Protein AF-0000000087712880 (afdb_homodimer)

Solvent-accessible surface area (backbone atoms only — not comparable to full-atom values): 14318 Å² total; per-residue (Å²): 118,50,41,62,54,35,24,52,29,24,49,52,52,20,51,53,28,46,52,50,18,49,45,22,52,76,72,66,62,36,30,16,56,15,35,36,25,17,32,49,15,33,42,28,20,48,49,23,48,35,32,71,61,69,50,84,74,75,95,66,75,51,51,29,62,57,48,57,77,46,36,87,68,47,59,71,78,56,50,74,43,40,68,61,46,30,49,48,29,52,57,35,42,71,39,46,57,38,28,70,64,16,40,72,91,80,31,36,17,16,64,71,72,44,45,69,68,57,24,51,51,36,40,51,50,18,49,53,43,34,51,51,31,50,51,50,49,49,56,59,59,65,74,98,119,52,41,62,52,34,25,53,29,26,49,52,53,22,51,54,28,46,51,50,19,50,43,22,51,76,73,67,63,36,31,15,55,15,34,35,26,17,31,51,14,33,44,29,20,49,51,23,47,35,33,71,61,70,50,85,76,77,94,67,75,52,52,29,61,58,49,56,77,47,37,87,68,46,57,70,78,56,49,74,42,41,69,58,46,30,49,47,30,51,57,34,42,71,39,47,60,38,28,70,64,16,40,72,90,81,31,38,16,16,65,71,72,45,46,68,69,57,24,51,52,37,40,50,49,17,49,53,44,35,51,53,31,50,51,50,51,50,56,60,57,66,73,99

Secondary structure (DSSP, 8-state):
--HHHHHHHHHHHHHHHHHHHHHIIIII--HHHHHHHHHHHHHHHHHHHHHHTT----S-S-THHHHHHTGGGS-HHHHTTHHHHHHHHHHHHHTHHHHHH-BTTTTB-HHHH--HHHHHHHHHHHHHHHHHHHHHHHHHHH--/--HHHHHHHHHHHHHHHHHHHHHIIIII--HHHHHHHHHHHHHHHHHHHHHHTT----S-S-THHHHHHTGGGS-HHHHTTHHHHHHHHHHHHHTHHHHHH-BTTTTB-HHHH--HHHHHHHHHHHHHHHHHHHHHHHHHHH--

Foldseek 3Di:
DPLLVLLVVLLVLLVVLLVVLVCCLPPVVQLLSNLQSLLSSLQSLLVSVCSLLPHDDDDDSQCLVVCLVVVVSPDPVVSVCSVLSNVLSVVSSVSNCCSCANDVVVPGHNSRPDDSVRSVVSSVSSVVSSVVSVVRSCVSVVVD/DPLLVLLVVLLVLLVVLLVVLVCCLPPVVQLLSNLQSLLSSLQSLLVSVCSLLPHDDDDDSQCLVVCLVVVVSPDPVVSVCSVLSNVLSVVSSVSNCCSCANDVVVPGHNSRPDDSVRSVVSSVSSVVSSVVSVVRSCVSVVVD

Organism: NCBI:txid1293036

Nearest PDB structures (foldseek):
  7au3-assembly1_C  TM=5.296E-01  e=2.484E-01  Paracoccus denitrificans
  1y4c-assembly1_A  TM=5.947E-01  e=1.926E+00  Escherichia coli
  8auw-assembly1_D  TM=2.212E-01  e=6.041E+00  Homo sapiens
  8e2i-assembly1_F  TM=2.225E-01  e=6.969E+00  Homo sapiens
  7au3-assembly1_C  TM=5.297E-01  e=2.484E-01  Paracoccus denitrificans

pLDDT: mean 95.56, std 6.97, range [53.62, 98.94]

Radius of gyration: 19.26 Å; Cα contacts (8 Å, |Δi|>4): 445; chains: 2; bounding box: 39×61×41 Å

Structure (mmCIF, N/CA/C/O backbone):
data_AF-0000000087712880-model_v1
#
loop_
_entity.id
_entity.type
_entity.pdbx_description
1 polymer 'DNA-binding protein'
#
loop_
_atom_site.group_PDB
_atom_site.id
_atom_site.type_symbol
_atom_site.label_atom_id
_atom_site.label_alt_id
_atom_site.label_comp_id
_atom_site.label_asym_id
_atom_site.label_entity_id
_atom_site.label_seq_id
_atom_site.pdbx_PDB_ins_code
_atom_site.Cartn_x
_atom_site.Cartn_y
_atom_site.Cartn_z
_atom_site.occupancy
_atom_site.B_iso_or_equiv
_atom_site.auth_seq_id
_atom_site.auth_comp_id
_atom_site.auth_asym_id
_atom_site.auth_atom_id
_atom_site.pdbx_PDB_model_num
ATOM 1 N N . MET A 1 1 ? 16.938 16.609 12.508 1 53.62 1 MET A N 1
ATOM 2 C CA . MET A 1 1 ? 16.047 15.836 11.641 1 53.62 1 MET A CA 1
ATOM 3 C C . MET A 1 1 ? 15.227 16.75 10.742 1 53.62 1 MET A C 1
ATOM 5 O O . MET A 1 1 ? 14.695 17.766 11.195 1 53.62 1 MET A O 1
ATOM 9 N N . ASN A 1 2 ? 15.555 16.719 9.336 1 65.94 2 ASN A N 1
ATOM 10 C CA . ASN A 1 2 ? 14.883 17.734 8.531 1 65.94 2 ASN A CA 1
ATOM 11 C C . ASN A 1 2 ? 13.391 17.453 8.422 1 65.94 2 ASN A C 1
ATOM 13 O O . ASN A 1 2 ? 12.938 16.812 7.477 1 65.94 2 ASN A O 1
ATOM 17 N N . SER A 1 3 ? 12.656 17.766 9.477 1 79.31 3 SER A N 1
ATOM 18 C CA . SER A 1 3 ? 11.234 17.547 9.711 1 79.31 3 SER A CA 1
ATOM 19 C C . SER A 1 3 ? 10.391 18.109 8.57 1 79.31 3 SER A C 1
ATOM 21 O O . SER A 1 3 ? 9.398 17.484 8.164 1 79.31 3 SER A O 1
ATOM 23 N N . LYS A 1 4 ? 10.953 19.078 7.977 1 83.94 4 LYS A N 1
ATOM 24 C CA . LYS A 1 4 ? 10.195 19.703 6.898 1 83.94 4 LYS A CA 1
ATOM 25 C C . LYS A 1 4 ? 10.227 18.859 5.637 1 83.94 4 LYS A C 1
ATOM 27 O O . LYS A 1 4 ? 9.203 18.688 4.973 1 83.94 4 LYS A O 1
ATOM 32 N N . ASP A 1 5 ? 11.414 18.328 5.383 1 87.31 5 ASP A N 1
ATOM 33 C CA . ASP A 1 5 ? 11.57 17.484 4.203 1 87.31 5 ASP A CA 1
ATOM 34 C C . ASP A 1 5 ? 10.711 16.219 4.316 1 87.31 5 ASP A C 1
ATOM 36 O O . ASP A 1 5 ? 10.07 15.812 3.346 1 87.31 5 ASP A O 1
ATOM 40 N N . LEU A 1 6 ? 10.648 15.695 5.504 1 92.81 6 LEU A N 1
ATOM 41 C CA . LEU A 1 6 ? 9.844 14.5 5.73 1 92.81 6 LEU A CA 1
ATOM 42 C C . LEU A 1 6 ? 8.359 14.82 5.586 1 92.81 6 LEU A C 1
ATOM 44 O O . LEU A 1 6 ? 7.617 14.062 4.953 1 92.81 6 LEU A O 1
ATOM 48 N N . ALA A 1 7 ? 8 15.93 6.117 1 94.75 7 ALA A N 1
ATOM 49 C CA . ALA A 1 7 ? 6.602 16.344 6.023 1 94.75 7 ALA A CA 1
ATOM 50 C C . ALA A 1 7 ? 6.195 16.562 4.57 1 94.75 7 ALA A C 1
ATOM 52 O O . ALA A 1 7 ? 5.117 16.156 4.145 1 94.75 7 ALA A O 1
ATOM 53 N N . GLU A 1 8 ? 7.055 17.219 3.836 1 95.5 8 GLU A N 1
ATOM 54 C CA . GLU A 1 8 ? 6.789 17.453 2.418 1 95.5 8 GLU A CA 1
ATOM 55 C C . GLU A 1 8 ? 6.688 16.141 1.651 1 95.5 8 GLU A C 1
ATOM 57 O O . GLU A 1 8 ? 5.859 16 0.748 1 95.5 8 GLU A O 1
ATOM 62 N N . GLY A 1 9 ? 7.566 15.211 2.004 1 96.25 9 GLY A N 1
ATOM 63 C CA . GLY A 1 9 ? 7.504 13.891 1.399 1 96.25 9 GLY A CA 1
ATOM 64 C C . GLY A 1 9 ? 6.203 13.172 1.69 1 96.25 9 GLY A C 1
ATOM 65 O O . GLY A 1 9 ? 5.617 12.555 0.797 1 96.25 9 GLY A O 1
ATOM 66 N N . TYR A 1 10 ? 5.742 13.234 2.922 1 97.38 10 TYR A N 1
ATOM 67 C CA . TYR A 1 10 ? 4.484 12.602 3.301 1 97.38 10 TYR A CA 1
ATOM 68 C C . TYR A 1 10 ? 3.311 13.234 2.557 1 97.38 10 TYR A C 1
ATOM 70 O O . TYR A 1 10 ? 2.379 12.539 2.15 1 97.38 10 TYR A O 1
ATOM 78 N N . LEU A 1 11 ? 3.393 14.555 2.395 1 98.12 11 LEU A N 1
ATOM 79 C CA . LEU A 1 11 ? 2.336 15.242 1.664 1 98.12 11 LEU A CA 1
ATOM 80 C C . LEU A 1 11 ? 2.271 14.766 0.218 1 98.12 11 LEU A C 1
ATOM 82 O O . LEU A 1 11 ? 1.188 14.477 -0.299 1 98.12 11 LEU A O 1
ATOM 86 N N . LYS A 1 12 ? 3.381 14.711 -0.378 1 97.88 12 LYS A N 1
ATOM 87 C CA . LYS A 1 12 ? 3.449 14.25 -1.76 1 97.88 12 LYS A CA 1
ATOM 88 C C . LYS A 1 12 ? 2.926 12.82 -1.884 1 97.88 12 LYS A C 1
ATOM 90 O O . LYS A 1 12 ? 2.111 12.523 -2.76 1 97.88 12 LYS A O 1
ATOM 95 N N . GLU A 1 13 ? 3.363 11.945 -1.03 1 98.38 13 GLU A N 1
ATOM 96 C CA . GLU A 1 13 ? 2.961 10.547 -1.079 1 98.38 13 GLU A CA 1
ATOM 97 C C . GLU A 1 13 ? 1.469 10.391 -0.797 1 98.38 13 GLU A C 1
ATOM 99 O O . GLU A 1 13 ? 0.791 9.586 -1.439 1 98.38 13 GLU A O 1
ATOM 104 N N . ALA A 1 14 ? 0.971 11.125 0.154 1 98.69 14 ALA A N 1
ATOM 105 C CA . ALA A 1 14 ? -0.463 11.086 0.427 1 98.69 14 ALA A CA 1
ATOM 106 C C . ALA A 1 14 ? -1.267 11.539 -0.788 1 98.69 14 ALA A C 1
ATOM 108 O O . ALA A 1 14 ? -2.311 10.961 -1.102 1 98.69 14 ALA A O 1
ATOM 109 N N . SER A 1 15 ? -0.774 12.562 -1.434 1 98.69 15 SER A N 1
ATOM 110 C CA . SER A 1 15 ? -1.444 13.086 -2.619 1 98.69 15 SER A CA 1
ATOM 111 C C . SER A 1 15 ? -1.494 12.047 -3.732 1 98.69 15 SER A C 1
ATOM 113 O O . SER A 1 15 ? -2.51 11.914 -4.418 1 98.69 15 SER A O 1
ATOM 115 N N . ILE A 1 16 ? -0.437 11.32 -3.922 1 98.56 16 ILE A N 1
ATOM 116 C CA . ILE A 1 16 ? -0.357 10.289 -4.945 1 98.56 16 ILE A CA 1
ATOM 117 C C . ILE A 1 16 ? -1.33 9.156 -4.613 1 98.56 16 ILE A C 1
ATOM 119 O O . ILE A 1 16 ? -2.018 8.641 -5.5 1 98.56 16 ILE A O 1
ATOM 123 N N . ARG A 1 17 ? -1.38 8.758 -3.334 1 98.69 17 ARG A N 1
ATOM 124 C CA . ARG A 1 17 ? -2.332 7.727 -2.926 1 98.69 17 ARG A CA 1
ATOM 125 C C . ARG A 1 17 ? -3.766 8.18 -3.178 1 98.69 17 ARG A C 1
ATOM 127 O O . ARG A 1 17 ? -4.598 7.395 -3.645 1 98.69 17 ARG A O 1
ATOM 134 N N . MET A 1 18 ? -4.039 9.398 -2.859 1 98.56 18 MET A N 1
ATOM 135 C CA . MET A 1 18 ? -5.371 9.953 -3.08 1 98.56 18 MET A CA 1
ATOM 136 C C . MET A 1 18 ? -5.75 9.883 -4.555 1 98.56 18 MET A C 1
ATOM 138 O O . MET A 1 18 ? -6.871 9.508 -4.898 1 98.56 18 MET A O 1
ATOM 142 N N . LYS A 1 19 ? -4.867 10.289 -5.359 1 98.69 19 LYS A N 1
ATOM 143 C CA . LYS A 1 19 ? -5.086 10.258 -6.801 1 98.69 19 LYS A CA 1
ATOM 144 C C . LYS A 1 19 ? -5.441 8.844 -7.273 1 98.69 19 LYS A C 1
ATOM 146 O O . LYS A 1 19 ? -6.422 8.656 -7.992 1 98.69 19 LYS A O 1
ATOM 151 N N . TYR A 1 20 ? -4.715 7.879 -6.852 1 98.69 20 TYR A N 1
ATOM 152 C CA . TYR A 1 20 ? -4.918 6.527 -7.352 1 98.69 20 TYR A CA 1
ATOM 153 C C . TYR A 1 20 ? -6.141 5.883 -6.703 1 98.69 20 TYR A C 1
ATOM 155 O O . TYR A 1 20 ? -6.812 5.051 -7.316 1 98.69 20 TYR A O 1
ATOM 163 N N . ALA A 1 21 ? -6.449 6.258 -5.461 1 98.75 21 ALA A N 1
ATOM 164 C CA . ALA A 1 21 ? -7.719 5.836 -4.875 1 98.75 21 ALA A CA 1
ATOM 165 C C . ALA A 1 21 ? -8.898 6.312 -5.719 1 98.75 21 ALA A C 1
ATOM 167 O O . ALA A 1 21 ? -9.828 5.551 -5.984 1 98.75 21 ALA A O 1
ATOM 168 N N . GLU A 1 22 ? -8.805 7.531 -6.105 1 98.69 22 GLU A N 1
ATOM 169 C CA . GLU A 1 22 ? -9.875 8.109 -6.918 1 98.69 22 GLU A CA 1
ATOM 170 C C . GLU A 1 22 ? -9.969 7.418 -8.273 1 98.69 22 GLU A C 1
ATOM 172 O O . GLU A 1 22 ? -11.07 7.113 -8.742 1 98.69 22 GLU A O 1
ATOM 177 N N . LEU A 1 23 ? -8.844 7.18 -8.914 1 98.62 23 LEU A N 1
ATOM 178 C CA . LEU A 1 23 ? -8.844 6.5 -10.211 1 98.62 23 LEU A CA 1
ATOM 179 C C . LEU A 1 23 ? -9.398 5.086 -10.078 1 98.62 23 LEU A C 1
ATOM 181 O O . LEU A 1 23 ? -10.109 4.613 -10.961 1 98.62 23 LEU A O 1
ATOM 185 N N . SER A 1 24 ? -8.961 4.426 -9 1 98.44 24 SER A N 1
ATOM 186 C CA . SER A 1 24 ? -9.453 3.072 -8.766 1 98.44 24 SER A CA 1
ATOM 187 C C . SER A 1 24 ? -10.969 3.045 -8.641 1 98.44 24 SER A C 1
ATOM 189 O O . SER A 1 24 ? -11.617 2.105 -9.109 1 98.44 24 SER A O 1
ATOM 191 N N . LEU A 1 25 ? -11.555 4.02 -8.016 1 98.38 25 LEU A N 1
ATOM 192 C CA . LEU A 1 25 ? -13.008 4.121 -7.867 1 98.38 25 LEU A CA 1
ATOM 193 C C . LEU A 1 25 ? -13.664 4.449 -9.203 1 98.38 25 LEU A C 1
ATOM 195 O O . LEU A 1 25 ? -14.602 3.764 -9.625 1 98.38 25 LEU A O 1
ATOM 199 N N . THR A 1 26 ? -13.164 5.434 -9.891 1 98.25 26 THR A N 1
ATOM 200 C CA . THR A 1 26 ? -13.898 6.051 -10.992 1 98.25 26 THR A CA 1
ATOM 201 C C . THR A 1 26 ? -13.617 5.324 -12.305 1 98.25 26 THR A C 1
ATOM 203 O O . THR A 1 26 ? -14.484 5.234 -13.172 1 98.25 26 THR A O 1
ATOM 206 N N . GLU A 1 27 ? -12.406 4.773 -12.5 1 97.94 27 GLU A N 1
ATOM 207 C CA . GLU A 1 27 ? -12.008 4.191 -13.773 1 97.94 27 GLU A CA 1
ATOM 208 C C . GLU A 1 27 ? -11.93 2.668 -13.68 1 97.94 27 GLU A C 1
ATOM 210 O O . GLU A 1 27 ? -12.531 1.961 -14.492 1 97.94 27 GLU A O 1
ATOM 215 N N . ASP A 1 28 ? -11.297 2.199 -12.695 1 97.81 28 ASP A N 1
ATOM 216 C CA . ASP A 1 28 ? -10.992 0.774 -12.648 1 97.81 28 ASP A CA 1
ATOM 217 C C . ASP A 1 28 ? -12.086 -0.001 -11.922 1 97.81 28 ASP A C 1
ATOM 219 O O . ASP A 1 28 ? -12.18 -1.224 -12.047 1 97.81 28 ASP A O 1
ATOM 223 N N . LYS A 1 29 ? -12.867 0.688 -11.094 1 98.12 29 LYS A N 1
ATOM 224 C CA . LYS A 1 29 ? -13.891 0.077 -10.25 1 98.12 29 LYS A CA 1
ATOM 225 C C . LYS A 1 29 ? -13.297 -1.018 -9.375 1 98.12 29 LYS A C 1
ATOM 227 O O . LYS A 1 29 ? -13.891 -2.088 -9.219 1 98.12 29 LYS A O 1
ATOM 232 N N . ASP A 1 30 ? -12.094 -0.863 -8.969 1 98.5 30 ASP A N 1
ATOM 233 C CA . ASP A 1 30 ? -11.469 -1.695 -7.941 1 98.5 30 ASP A CA 1
ATOM 234 C C . ASP A 1 30 ? -11.641 -1.083 -6.555 1 98.5 30 ASP A C 1
ATOM 236 O O . ASP A 1 30 ? -10.836 -0.249 -6.137 1 98.5 30 ASP A O 1
ATOM 240 N N . PHE A 1 31 ? -12.547 -1.557 -5.859 1 98.69 31 PHE A N 1
ATOM 241 C CA . PHE A 1 31 ? -12.938 -0.943 -4.594 1 98.69 31 PHE A CA 1
ATOM 242 C C . PHE A 1 31 ? -11.977 -1.349 -3.479 1 98.69 31 PHE A C 1
ATOM 244 O O . PHE A 1 31 ? -11.75 -0.58 -2.543 1 98.69 31 PHE A O 1
ATOM 251 N N . ALA A 1 32 ? -11.375 -2.543 -3.588 1 98.44 32 ALA A N 1
ATOM 252 C CA . ALA A 1 32 ? -10.414 -2.994 -2.59 1 98.44 32 ALA A CA 1
ATOM 253 C C . ALA A 1 32 ? -9.18 -2.094 -2.574 1 98.44 32 ALA A C 1
ATOM 255 O O . ALA A 1 32 ? -8.742 -1.641 -1.511 1 98.44 32 ALA A O 1
ATOM 256 N N . PHE A 1 33 ? -8.641 -1.83 -3.715 1 98.75 33 PHE A N 1
ATOM 257 C CA . PHE A 1 33 ? -7.477 -0.953 -3.775 1 98.75 33 PHE A CA 1
ATOM 258 C C . PHE A 1 33 ? -7.836 0.458 -3.326 1 98.75 33 PHE A C 1
ATOM 260 O O . PHE A 1 33 ? -7.027 1.143 -2.699 1 98.75 33 PHE A O 1
ATOM 267 N N . CYS A 1 34 ? -9.008 0.935 -3.754 1 98.81 34 CYS A N 1
ATOM 268 C CA . CYS A 1 34 ? -9.461 2.246 -3.312 1 98.81 34 CYS A CA 1
ATOM 269 C C . CYS A 1 34 ? -9.422 2.355 -1.794 1 98.81 34 CYS A C 1
ATOM 271 O O . CYS A 1 34 ? -8.945 3.352 -1.251 1 98.81 34 CYS A O 1
ATOM 273 N N . VAL A 1 35 ? -9.922 1.346 -1.13 1 98.88 35 VAL A N 1
ATOM 274 C CA . VAL A 1 35 ? -9.938 1.334 0.33 1 98.88 35 VAL A CA 1
ATOM 275 C C . VAL A 1 35 ? -8.508 1.294 0.863 1 98.88 35 VAL A C 1
ATOM 277 O O . VAL A 1 35 ? -8.164 2.033 1.786 1 98.88 35 VAL A O 1
ATOM 280 N N . ARG A 1 36 ? -7.617 0.511 0.318 1 98.75 36 ARG A N 1
ATOM 281 C CA . ARG A 1 36 ? -6.215 0.404 0.714 1 98.75 36 ARG A CA 1
ATOM 282 C C . ARG A 1 36 ? -5.504 1.745 0.577 1 98.75 36 ARG A C 1
ATOM 284 O O . ARG A 1 36 ? -4.801 2.178 1.493 1 98.75 36 ARG A O 1
ATOM 291 N N . ALA A 1 37 ? -5.676 2.354 -0.58 1 98.81 37 ALA A N 1
ATOM 292 C CA . ALA A 1 37 ? -5.035 3.637 -0.846 1 98.81 37 ALA A CA 1
ATOM 293 C C . ALA A 1 37 ? -5.59 4.727 0.064 1 98.81 37 ALA A C 1
ATOM 295 O O . ALA A 1 37 ? -4.863 5.633 0.476 1 98.81 37 ALA A O 1
ATOM 296 N N . SER A 1 38 ? -6.879 4.656 0.38 1 98.94 38 SER A N 1
ATOM 297 C CA . SER A 1 38 ? -7.477 5.59 1.327 1 98.94 38 SER A CA 1
ATOM 298 C C . SER A 1 38 ? -6.859 5.445 2.715 1 98.94 38 SER A C 1
ATOM 300 O O . SER A 1 38 ? -6.566 6.441 3.377 1 98.94 38 SER A O 1
ATOM 302 N N . GLN A 1 39 ? -6.707 4.219 3.094 1 98.88 39 GLN A N 1
ATOM 303 C CA . GLN A 1 39 ? -6.059 3.949 4.371 1 98.88 39 GLN A CA 1
ATOM 304 C C . GLN A 1 39 ? -4.648 4.531 4.406 1 98.88 39 GLN A C 1
ATOM 306 O O . GLN A 1 39 ? -4.262 5.184 5.379 1 98.88 39 GLN A O 1
ATOM 311 N N . GLU A 1 40 ? -3.867 4.336 3.377 1 98.69 40 GLU A N 1
ATOM 312 C CA . GLU A 1 40 ? -2.504 4.859 3.326 1 98.69 40 GLU A CA 1
ATOM 313 C C . GLU A 1 40 ? -2.498 6.387 3.312 1 98.69 40 GLU A C 1
ATOM 315 O O . GLU A 1 40 ? -1.627 7.012 3.918 1 98.69 40 GLU A O 1
ATOM 320 N N . THR A 1 41 ? -3.469 6.977 2.594 1 98.88 41 THR A N 1
ATOM 321 C CA . THR A 1 41 ? -3.598 8.43 2.574 1 98.88 41 THR A CA 1
ATOM 322 C C . THR A 1 41 ? -3.771 8.977 3.988 1 98.88 41 THR A C 1
ATOM 324 O O . THR A 1 41 ? -3.088 9.922 4.379 1 98.88 41 THR A O 1
ATOM 327 N N . VAL A 1 42 ? -4.629 8.352 4.73 1 98.94 42 VAL A N 1
ATOM 328 C CA . VAL A 1 42 ? -4.926 8.812 6.082 1 98.94 42 VAL A CA 1
ATOM 329 C C . VAL A 1 42 ? -3.689 8.664 6.965 1 98.94 42 VAL A C 1
ATOM 331 O O . VAL A 1 42 ? -3.32 9.586 7.688 1 98.94 42 VAL A O 1
ATOM 334 N N . GLU A 1 43 ? -3.033 7.562 6.887 1 98.75 43 GLU A N 1
ATOM 335 C CA . GLU A 1 43 ? -1.837 7.309 7.684 1 98.75 43 GLU A CA 1
ATOM 336 C C . GLU A 1 43 ? -0.756 8.352 7.406 1 98.75 43 GLU A C 1
ATOM 338 O O . GLU A 1 43 ? -0.213 8.953 8.336 1 98.75 43 GLU A O 1
ATOM 343 N N . LEU A 1 44 ? -0.5 8.594 6.152 1 98.19 44 LEU A N 1
ATOM 344 C CA . LEU A 1 44 ? 0.539 9.539 5.746 1 98.19 44 LEU A CA 1
ATOM 345 C C . LEU A 1 44 ? 0.163 10.961 6.137 1 98.19 44 LEU A C 1
ATOM 347 O O . LEU A 1 44 ? 1.024 11.75 6.539 1 98.19 44 LEU A O 1
ATOM 351 N N . SER A 1 45 ? -1.106 11.297 5.996 1 98.75 45 SER A N 1
ATOM 352 C CA . SER A 1 45 ? -1.579 12.625 6.355 1 98.75 45 SER A CA 1
ATOM 353 C C . SER A 1 45 ? -1.388 12.898 7.844 1 98.75 45 SER A C 1
ATOM 355 O O . SER A 1 45 ? -0.954 13.992 8.227 1 98.75 45 SER A O 1
ATOM 357 N N . ILE A 1 46 ? -1.716 11.945 8.648 1 98.69 46 ILE A N 1
ATOM 358 C CA . ILE A 1 46 ? -1.577 12.133 10.094 1 98.69 46 ILE A CA 1
ATOM 359 C C . ILE A 1 46 ? -0.098 12.195 10.469 1 98.69 46 ILE A C 1
ATOM 361 O O . ILE A 1 46 ? 0.302 13.008 11.305 1 98.69 46 ILE A O 1
ATOM 365 N N . LYS A 1 47 ? 0.719 11.391 9.883 1 97.25 47 LYS A N 1
ATOM 366 C CA . LYS A 1 47 ? 2.154 11.414 10.141 1 97.25 47 LYS A CA 1
ATOM 367 C C . LYS A 1 47 ? 2.768 12.75 9.734 1 97.25 47 LYS A C 1
ATOM 369 O O . LYS A 1 47 ? 3.672 13.25 10.406 1 97.25 47 LYS A O 1
ATOM 374 N N . LEU A 1 48 ? 2.27 13.258 8.617 1 97.19 48 LEU A N 1
ATOM 375 C CA . LEU A 1 48 ? 2.645 14.609 8.219 1 97.19 48 LEU A CA 1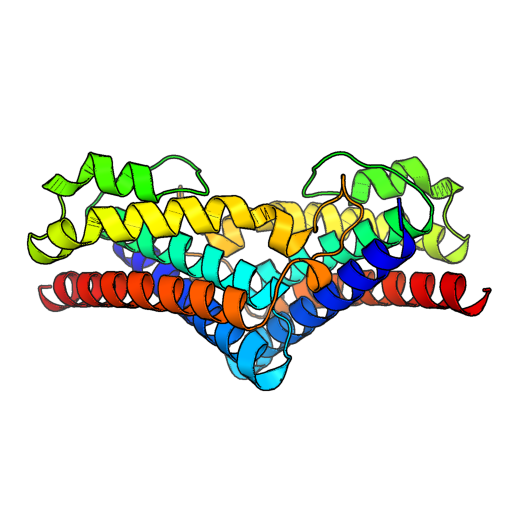
ATOM 376 C C . LEU A 1 48 ? 2.352 15.609 9.328 1 97.19 48 LEU A C 1
ATOM 378 O O . LEU A 1 48 ? 3.205 16.438 9.672 1 97.19 48 LEU A O 1
ATOM 382 N N . MET A 1 49 ? 1.165 15.586 9.891 1 98 49 MET A N 1
ATOM 383 C CA . MET A 1 49 ? 0.774 16.5 10.961 1 98 49 MET A CA 1
ATOM 384 C C . MET A 1 49 ? 1.7 16.359 12.164 1 98 49 MET A C 1
ATOM 386 O O . MET A 1 49 ? 2.154 17.359 12.719 1 98 49 MET A O 1
ATOM 390 N N . LEU A 1 50 ? 1.95 15.109 12.508 1 97.06 50 LEU A N 1
ATOM 391 C CA . LEU A 1 50 ? 2.814 14.844 13.656 1 97.06 50 LEU A CA 1
ATOM 392 C C . LEU A 1 50 ? 4.215 15.406 13.422 1 97.06 50 LEU A C 1
ATOM 394 O O . LEU A 1 50 ? 4.793 16.031 14.305 1 97.06 50 LEU A O 1
ATOM 398 N N . ARG A 1 51 ? 4.711 15.195 12.211 1 95.25 51 ARG A N 1
ATOM 399 C CA . ARG A 1 51 ? 6.035 15.711 11.875 1 95.25 51 ARG A CA 1
ATOM 400 C C . ARG A 1 51 ? 6.07 17.234 11.984 1 95.25 51 ARG A C 1
ATOM 402 O O . ARG A 1 51 ? 7.039 17.797 12.492 1 95.25 51 ARG A O 1
ATOM 409 N N . LEU A 1 52 ? 5.074 17.875 11.523 1 96.06 52 LEU A N 1
ATOM 410 C CA . LEU A 1 52 ? 5.031 19.328 11.469 1 96.06 52 LEU A CA 1
ATOM 411 C C . LEU A 1 52 ? 5.043 19.922 12.867 1 96.06 52 LEU A C 1
ATOM 413 O O . LEU A 1 52 ? 5.574 21.016 13.078 1 96.06 52 LEU A O 1
ATOM 417 N N . VAL A 1 53 ? 4.527 19.219 13.828 1 95.06 53 VAL A N 1
ATOM 418 C CA . VAL A 1 53 ? 4.449 19.781 15.172 1 95.06 53 VAL A CA 1
ATOM 419 C C . VAL A 1 53 ? 5.543 19.188 16.047 1 95.06 53 VAL A C 1
ATOM 421 O O . VAL A 1 53 ? 5.5 19.312 17.281 1 95.06 53 VAL A O 1
ATOM 424 N N . GLY A 1 54 ? 6.391 18.438 15.461 1 93.5 54 GLY A N 1
ATOM 425 C CA . GLY A 1 54 ? 7.613 18 16.125 1 93.5 54 GLY A CA 1
ATOM 426 C C . GLY A 1 54 ? 7.41 16.797 17.031 1 93.5 54 GLY A C 1
ATOM 427 O O . GLY A 1 54 ? 8.094 16.656 18.047 1 93.5 54 GLY A O 1
ATOM 428 N N . VAL A 1 55 ? 6.48 15.969 16.703 1 93.56 55 VAL A N 1
ATOM 429 C CA . VAL A 1 55 ? 6.199 14.789 17.516 1 93.56 55 VAL A CA 1
ATOM 430 C C . VAL A 1 55 ? 6.879 13.57 16.906 1 93.56 55 VAL A C 1
ATOM 432 O O . VAL A 1 55 ? 6.746 13.312 15.711 1 93.56 55 VAL A O 1
ATOM 435 N N . GLU A 1 56 ? 7.609 12.898 17.672 1 87.25 56 GLU A N 1
ATOM 436 C CA . GLU A 1 56 ? 8.133 11.594 17.281 1 87.25 56 GLU A CA 1
ATOM 437 C C . GLU A 1 56 ? 7.121 10.484 17.562 1 87.25 56 GLU A C 1
ATOM 439 O O . GLU A 1 56 ? 6.348 10.57 18.531 1 87.25 56 GLU A O 1
ATOM 444 N N . TYR A 1 57 ? 7.129 9.516 16.781 1 87.56 57 TYR A N 1
ATOM 445 C CA . TYR A 1 57 ? 6.168 8.43 16.953 1 87.56 57 TYR A CA 1
ATOM 446 C C . TYR A 1 57 ? 6.785 7.09 16.578 1 87.56 57 TYR A C 1
ATOM 448 O O . TYR A 1 57 ? 7.66 7.031 15.703 1 87.56 57 TYR A O 1
ATOM 456 N N . PRO A 1 58 ? 6.32 6.133 17.297 1 86.25 58 PRO A N 1
ATOM 457 C CA . PRO A 1 58 ? 6.758 4.789 16.906 1 86.25 58 PRO A CA 1
ATOM 458 C C . PRO A 1 58 ? 6.156 4.324 15.586 1 86.25 58 PRO A C 1
ATOM 460 O O . PRO A 1 58 ? 5.27 4.984 15.039 1 86.25 58 PRO A O 1
ATOM 463 N N . LYS A 1 59 ? 6.719 3.256 15.148 1 85.44 59 LYS A N 1
ATOM 464 C CA . LYS A 1 59 ? 6.125 2.637 13.969 1 85.44 59 LYS A CA 1
ATOM 465 C C . LYS A 1 59 ? 4.723 2.117 14.266 1 85.44 59 LYS A C 1
ATOM 467 O O . LYS A 1 59 ? 4.523 1.346 15.203 1 85.44 59 LYS A O 1
ATOM 472 N N . THR A 1 60 ? 3.775 2.637 13.609 1 90.44 60 THR A N 1
ATOM 473 C CA . THR A 1 60 ? 2.385 2.221 13.758 1 90.44 60 THR A CA 1
ATOM 474 C C . THR A 1 60 ? 1.601 2.504 12.477 1 90.44 60 THR A C 1
ATOM 476 O O . THR A 1 60 ? 1.941 3.418 11.719 1 90.44 60 THR A O 1
ATOM 479 N N . HIS A 1 61 ? 0.56 1.682 12.336 1 93.5 61 HIS A N 1
ATOM 480 C CA . HIS A 1 61 ? -0.333 1.907 11.203 1 93.5 61 HIS A CA 1
ATOM 481 C C . HIS A 1 61 ? -1.598 2.639 11.641 1 93.5 61 HIS A C 1
ATOM 483 O O . HIS A 1 61 ? -2.465 2.934 10.812 1 93.5 61 HIS A O 1
ATOM 489 N N . ASP A 1 62 ? -1.707 2.992 12.875 1 95.62 62 ASP A N 1
ATOM 490 C CA . ASP A 1 62 ? -2.787 3.834 13.383 1 95.62 62 ASP A CA 1
ATOM 491 C C . ASP A 1 62 ? -2.234 5.035 14.148 1 95.62 62 ASP A C 1
ATOM 493 O O . ASP A 1 62 ? -2.316 5.082 15.383 1 95.62 62 ASP A O 1
ATOM 497 N N . PRO A 1 63 ? -1.852 6.027 13.453 1 97.62 63 PRO A N 1
ATOM 498 C CA . PRO A 1 63 ? -1.221 7.172 14.109 1 97.62 63 PRO A CA 1
ATOM 499 C C . PRO A 1 63 ? -2.236 8.141 14.719 1 97.62 63 PRO A C 1
ATOM 501 O O . PRO A 1 63 ? -1.856 9.086 15.414 1 97.62 63 PRO A O 1
ATOM 504 N N . GLY A 1 64 ? -3.555 7.871 14.469 1 98.19 64 GLY A N 1
ATOM 505 C CA . GLY A 1 64 ? -4.586 8.734 15.008 1 98.19 64 GLY A CA 1
ATOM 506 C C . GLY A 1 64 ? -4.516 8.883 16.516 1 98.19 64 GLY A C 1
ATOM 507 O O . GLY A 1 64 ? -4.691 9.977 17.047 1 98.19 64 GLY A O 1
ATOM 508 N N . LYS A 1 65 ? -4.18 7.852 17.203 1 97 65 LYS A N 1
ATOM 509 C CA . LYS A 1 65 ? -4.09 7.867 18.656 1 97 65 LYS A CA 1
ATOM 510 C C . LYS A 1 65 ? -2.93 8.734 19.141 1 97 65 LYS A C 1
ATOM 512 O O . LYS A 1 65 ? -3.02 9.398 20.172 1 97 65 LYS A O 1
ATOM 517 N N . ILE A 1 66 ? -1.885 8.695 18.469 1 97.94 66 ILE A N 1
ATOM 518 C CA . ILE A 1 66 ? -0.715 9.492 18.797 1 97.94 66 ILE A CA 1
ATOM 519 C C . ILE A 1 66 ? -1.031 10.977 18.609 1 97.94 66 ILE A C 1
ATOM 521 O O . ILE A 1 66 ? -0.641 11.812 19.422 1 97.94 66 ILE A O 1
ATOM 525 N N . LEU A 1 67 ? -1.728 11.25 17.5 1 98.38 67 LEU A N 1
ATOM 526 C CA . LEU A 1 67 ? -2.141 12.633 17.25 1 98.38 67 LEU A CA 1
ATOM 527 C C . LEU A 1 67 ? -3.002 13.148 18.406 1 98.38 67 LEU A C 1
ATOM 529 O O . LEU A 1 67 ? -2.807 14.266 18.875 1 98.38 67 LEU A O 1
ATOM 533 N N . ASP A 1 68 ? -3.893 12.32 18.812 1 98.31 68 ASP A N 1
ATOM 534 C CA . ASP A 1 68 ? -4.797 12.672 19.906 1 98.31 68 ASP A CA 1
ATOM 535 C C . ASP A 1 68 ? -4.027 12.938 21.203 1 98.31 68 ASP A C 1
ATOM 537 O O . ASP A 1 68 ? -4.312 13.906 21.906 1 98.31 68 ASP A O 1
ATOM 541 N N . LYS A 1 69 ? -3.059 12.148 21.484 1 97.75 69 LYS A N 1
ATOM 542 C CA . LYS A 1 69 ? -2.256 12.281 22.703 1 97.75 69 LYS A CA 1
ATOM 543 C C . LYS A 1 69 ? -1.429 13.562 22.688 1 97.75 69 LYS A C 1
ATOM 545 O O . LYS A 1 69 ? -0.963 14.023 23.719 1 97.75 69 LYS A O 1
ATOM 550 N N . ASN A 1 70 ? -1.21 14.125 21.531 1 97.94 70 ASN A N 1
ATOM 551 C CA . ASN A 1 70 ? -0.394 15.328 21.391 1 97.94 70 ASN A CA 1
ATOM 552 C C . ASN A 1 70 ? -1.218 16.516 20.891 1 97.94 70 ASN A C 1
ATOM 554 O O . ASN A 1 70 ? -0.687 17.406 20.234 1 97.94 70 ASN A O 1
ATOM 558 N N . LYS A 1 71 ? -2.518 16.453 21.078 1 97.44 71 LYS A N 1
ATOM 559 C CA . LYS A 1 71 ? -3.426 17.438 20.516 1 97.44 71 LYS A CA 1
ATOM 560 C C . LYS A 1 71 ? -3.094 18.844 21.016 1 97.44 71 LYS A C 1
ATOM 562 O O . LYS A 1 71 ? -3.395 19.828 20.344 1 97.44 71 LYS A O 1
ATOM 567 N N . ASP A 1 72 ? -2.428 18.984 22.141 1 97.69 72 ASP A N 1
ATOM 568 C CA . ASP A 1 72 ? -2.088 20.281 22.703 1 97.69 72 ASP A CA 1
ATOM 569 C C . ASP A 1 72 ? -1.063 21 21.828 1 97.69 72 ASP A C 1
ATOM 571 O O . ASP A 1 72 ? -0.89 22.219 21.953 1 97.69 72 ASP A O 1
ATOM 575 N N . LYS A 1 73 ? -0.333 20.297 20.969 1 97.44 73 LYS A N 1
ATOM 576 C CA . LYS A 1 73 ? 0.661 20.891 20.078 1 97.44 73 LYS A CA 1
ATOM 577 C C . LYS A 1 73 ? 0.02 21.375 18.766 1 97.44 73 LYS A C 1
ATOM 579 O O . LYS A 1 73 ? 0.678 22.016 17.953 1 97.44 73 LYS A O 1
ATOM 584 N N . LEU A 1 74 ? -1.242 21.094 18.562 1 97.88 74 LEU A N 1
ATOM 585 C CA . LEU A 1 74 ? -1.947 21.422 17.328 1 97.88 74 LEU A CA 1
ATOM 586 C C . LEU A 1 74 ? -2.654 22.766 17.438 1 97.88 74 LEU A C 1
ATOM 588 O O . LEU A 1 74 ? -3.014 23.188 18.547 1 97.88 74 LEU A O 1
ATOM 592 N N . PRO A 1 75 ? -2.818 23.453 16.359 1 97.94 75 PRO A N 1
ATOM 593 C CA . PRO A 1 75 ? -3.641 24.672 16.422 1 97.94 75 PRO A CA 1
ATOM 594 C C . PRO A 1 75 ? -5.086 24.375 16.812 1 97.94 75 PRO A C 1
ATOM 596 O O . PRO A 1 75 ? -5.586 23.281 16.578 1 97.94 75 PRO A O 1
ATOM 599 N N . ASP A 1 76 ? -5.77 25.391 17.297 1 97.94 76 ASP A N 1
ATOM 600 C CA . ASP A 1 76 ? -7.109 25.234 17.859 1 97.94 76 ASP A CA 1
ATOM 601 C C . ASP A 1 76 ? -8.078 24.672 16.828 1 97.94 76 ASP A C 1
ATOM 603 O O . ASP A 1 76 ? -8.906 23.812 17.141 1 97.94 76 ASP A O 1
ATOM 607 N N . TRP A 1 77 ? -7.973 25.094 15.617 1 98.38 77 TRP A N 1
ATOM 608 C CA . TRP A 1 77 ? -8.906 24.641 14.578 1 98.38 77 TRP A CA 1
ATOM 609 C C . TRP A 1 77 ? -8.758 23.156 14.328 1 98.38 77 TRP A C 1
ATOM 611 O O . TRP A 1 77 ? -9.742 22.469 14.023 1 98.38 77 TRP A O 1
ATOM 621 N N . LEU A 1 78 ? -7.566 22.641 14.422 1 98.69 78 LEU A N 1
ATOM 622 C CA . LEU A 1 78 ? -7.328 21.219 14.164 1 98.69 78 LEU A CA 1
ATOM 623 C C . LEU A 1 78 ? -7.707 20.375 15.375 1 98.69 78 LEU A C 1
ATOM 625 O O . LEU A 1 78 ? -8.164 19.234 15.219 1 98.69 78 LEU A O 1
ATOM 629 N N . LYS A 1 79 ? -7.621 20.922 16.578 1 98.44 79 LYS A N 1
ATOM 630 C CA . LYS A 1 79 ? -8.062 20.234 17.781 1 98.44 79 LYS A CA 1
ATOM 631 C C . LYS A 1 79 ? -9.531 19.859 17.703 1 98.44 79 LYS A C 1
ATOM 633 O O . LYS A 1 79 ? -9.938 18.797 18.188 1 98.44 79 LYS A O 1
ATOM 638 N N . MET A 1 80 ? -10.234 20.703 17.078 1 98.19 80 MET A N 1
ATOM 639 C CA . MET A 1 80 ? -11.68 20.5 16.969 1 98.19 80 MET A CA 1
ATOM 640 C C . MET A 1 80 ? -11.984 19.297 16.062 1 98.19 80 MET A C 1
ATOM 642 O O . MET A 1 80 ? -13.086 18.75 16.109 1 98.19 80 MET A O 1
ATOM 646 N N . GLU A 1 81 ? -11.023 18.906 15.273 1 98.75 81 GLU A N 1
ATOM 647 C CA . GLU A 1 81 ? -11.234 17.859 14.273 1 98.75 81 GLU A CA 1
ATOM 648 C C . GLU A 1 81 ? -10.68 16.516 14.75 1 98.75 81 GLU A C 1
ATOM 650 O O . GLU A 1 81 ? -10.859 15.5 14.086 1 98.75 81 GLU A O 1
ATOM 655 N N . ILE A 1 82 ? -10.094 16.422 15.898 1 98.69 82 ILE A N 1
ATOM 656 C CA . ILE A 1 82 ? -9.266 15.297 16.312 1 98.69 82 ILE A CA 1
ATOM 657 C C . ILE A 1 82 ? -10.125 14.047 16.469 1 98.69 82 ILE A C 1
ATOM 659 O O . ILE A 1 82 ? -9.727 12.961 16.062 1 98.69 82 ILE A O 1
ATOM 663 N N . ASP A 1 83 ? -11.305 14.227 17.062 1 98.56 83 ASP A N 1
ATOM 664 C CA . ASP A 1 83 ? -12.164 13.062 17.266 1 98.56 83 ASP A CA 1
ATOM 665 C C . ASP A 1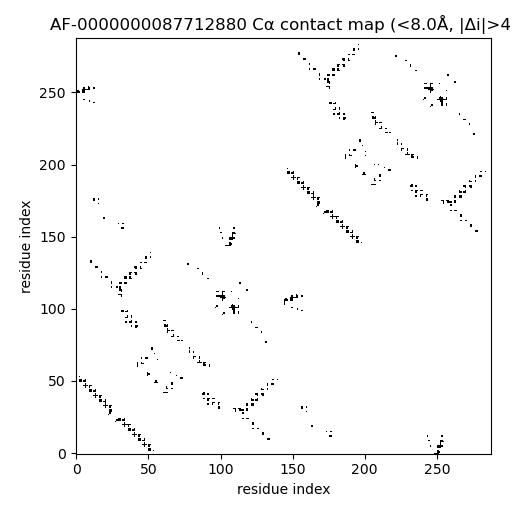 83 ? -12.484 12.375 15.938 1 98.56 83 ASP A C 1
ATOM 667 O O . ASP A 1 83 ? -12.461 11.141 15.852 1 98.56 83 ASP A O 1
ATOM 671 N N . ASN A 1 84 ? -12.797 13.172 14.945 1 98.81 84 ASN A N 1
ATOM 672 C CA . ASN A 1 84 ? -13.094 12.633 13.625 1 98.81 84 ASN A CA 1
ATOM 673 C C . ASN A 1 84 ? -11.867 11.984 12.992 1 98.81 84 ASN A C 1
ATOM 675 O O . ASN A 1 84 ? -11.969 10.914 12.383 1 98.81 84 ASN A O 1
ATOM 679 N N . ILE A 1 85 ? -10.75 12.617 13.117 1 98.94 85 ILE A N 1
ATOM 680 C CA . ILE A 1 85 ? -9.508 12.086 12.562 1 98.94 85 ILE A CA 1
ATOM 681 C C . ILE A 1 85 ? -9.203 10.727 13.188 1 98.94 85 ILE A C 1
ATOM 683 O O . ILE A 1 85 ? -8.883 9.773 12.477 1 98.94 85 ILE A O 1
ATOM 687 N N . VAL A 1 86 ? -9.352 10.648 14.516 1 98.81 86 VAL A N 1
ATOM 688 C CA . VAL A 1 86 ? -9.047 9.43 15.258 1 98.81 86 VAL A CA 1
ATOM 689 C C . VAL A 1 86 ? -9.992 8.312 14.828 1 98.81 86 VAL A C 1
ATOM 691 O O . VAL A 1 86 ? -9.57 7.168 14.641 1 98.81 86 VAL A O 1
ATOM 694 N N . TYR A 1 87 ? -11.219 8.695 14.695 1 98.81 87 TYR A N 1
ATOM 695 C CA . TYR A 1 87 ? -12.219 7.73 14.25 1 98.81 87 TYR A CA 1
ATOM 696 C C . TYR A 1 87 ? -11.867 7.18 12.875 1 98.81 87 TYR A C 1
ATOM 698 O O . TYR A 1 87 ? -11.852 5.961 12.672 1 98.81 87 TYR A O 1
ATOM 706 N N . ILE A 1 88 ? -11.594 7.984 11.922 1 98.88 88 ILE A N 1
ATOM 707 C CA . ILE A 1 88 ? -11.289 7.59 10.547 1 98.88 88 ILE A CA 1
ATOM 708 C C . ILE A 1 88 ? -10.008 6.762 10.523 1 98.88 88 ILE A C 1
ATOM 710 O O . ILE A 1 88 ? -9.938 5.746 9.828 1 98.88 88 ILE A O 1
ATOM 714 N N . SER A 1 89 ? -9.016 7.207 11.281 1 98.88 89 SER A N 1
ATOM 715 C CA . SER A 1 89 ? -7.75 6.488 11.367 1 98.88 89 SER A CA 1
ATOM 716 C C . SER A 1 89 ? -7.957 5.059 11.859 1 98.88 89 SER A C 1
ATOM 718 O O . SER A 1 89 ? -7.441 4.113 11.258 1 98.88 89 SER A O 1
ATOM 720 N N . ARG A 1 90 ? -8.703 4.914 12.922 1 98.62 90 ARG A N 1
ATOM 721 C CA . ARG A 1 90 ? -8.953 3.602 13.508 1 98.62 90 ARG A CA 1
ATOM 722 C C . ARG A 1 90 ? -9.75 2.719 12.555 1 98.62 90 ARG A C 1
ATOM 724 O O . ARG A 1 90 ? -9.414 1.549 12.359 1 98.62 90 ARG A O 1
ATOM 731 N N . TRP A 1 91 ? -10.789 3.264 12.023 1 98.75 91 TRP A N 1
ATOM 732 C CA . TRP A 1 91 ? -11.633 2.535 11.086 1 98.75 91 TRP A CA 1
ATOM 733 C C . TRP A 1 91 ? -10.82 2.02 9.906 1 98.75 91 TRP A C 1
ATOM 735 O O . TRP A 1 91 ? -10.852 0.827 9.594 1 98.75 91 TRP A O 1
ATOM 745 N N . LEU A 1 92 ? -10.055 2.844 9.266 1 98.75 92 LEU A N 1
ATOM 746 C CA . LEU A 1 92 ? -9.336 2.463 8.047 1 98.75 92 LEU A CA 1
ATOM 747 C C . LEU A 1 92 ? -8.141 1.575 8.383 1 98.75 92 LEU A C 1
ATOM 749 O O . LEU A 1 92 ? -7.762 0.719 7.578 1 98.75 92 LEU A O 1
ATOM 753 N N . ARG A 1 93 ? -7.594 1.729 9.57 1 98.44 93 ARG A N 1
ATOM 754 C CA . ARG A 1 93 ? -6.566 0.789 10.008 1 98.44 93 ARG A CA 1
ATOM 755 C C . ARG A 1 93 ? -7.094 -0.642 9.992 1 98.44 93 ARG A C 1
ATOM 757 O O . ARG A 1 93 ? -6.383 -1.568 9.602 1 98.44 93 ARG A O 1
ATOM 764 N N . ALA A 1 94 ? -8.289 -0.798 10.5 1 98.12 94 ALA A N 1
ATOM 765 C CA . ALA A 1 94 ? -8.891 -2.129 10.555 1 98.12 94 ALA A CA 1
ATOM 766 C C . ALA A 1 94 ? -9.039 -2.719 9.156 1 98.12 94 ALA A C 1
ATOM 768 O O . ALA A 1 94 ? -9.094 -3.939 8.992 1 98.12 94 ALA A O 1
ATOM 769 N N . GLU A 1 95 ? -9.07 -1.901 8.125 1 98.06 95 GLU A N 1
ATOM 770 C CA . GLU A 1 95 ? -9.289 -2.336 6.746 1 98.06 95 GLU A CA 1
ATOM 771 C C . GLU A 1 95 ? -7.961 -2.598 6.035 1 98.06 95 GLU A C 1
ATOM 773 O O . GLU A 1 95 ? -7.941 -3.074 4.898 1 98.06 95 GLU A O 1
ATOM 778 N N . ARG A 1 96 ? -6.844 -2.312 6.688 1 97.5 96 ARG A N 1
ATOM 779 C CA . ARG A 1 96 ? -5.535 -2.357 6.047 1 97.5 96 ARG A CA 1
ATOM 780 C C . ARG A 1 96 ? -5.262 -3.734 5.449 1 97.5 96 ARG A C 1
ATOM 782 O O . ARG A 1 96 ? -5.012 -3.857 4.25 1 97.5 96 ARG A O 1
ATOM 789 N N . GLU A 1 97 ? -5.32 -4.75 6.152 1 96.5 97 GLU A N 1
ATOM 790 C CA . GLU A 1 97 ? -4.992 -6.102 5.711 1 96.5 97 GLU A CA 1
ATOM 791 C C . GLU A 1 97 ? -6.113 -6.691 4.863 1 96.5 97 GLU A C 1
ATOM 793 O O . GLU A 1 97 ? -5.863 -7.234 3.783 1 96.5 97 GLU A O 1
ATOM 798 N N . PRO A 1 98 ? -7.398 -6.52 5.316 1 97 98 PRO A N 1
ATOM 799 C CA . PRO A 1 98 ? -8.477 -7.082 4.5 1 97 98 PRO A CA 1
ATOM 800 C C . PRO A 1 98 ? -8.523 -6.492 3.094 1 97 98 PRO A C 1
ATOM 802 O O . PRO A 1 98 ? -8.875 -7.188 2.139 1 97 98 PRO A O 1
ATOM 805 N N . SER A 1 99 ? -8.164 -5.25 2.951 1 97.94 99 SER A N 1
ATOM 806 C CA . SER A 1 99 ? -8.242 -4.617 1.64 1 97.94 99 SER A CA 1
ATOM 807 C C . SER A 1 99 ? -7.16 -5.148 0.707 1 97.94 99 SER A C 1
ATOM 809 O O . SER A 1 99 ? -7.266 -5.016 -0.515 1 97.94 99 SER A O 1
ATOM 811 N N . MET A 1 100 ? -6.125 -5.715 1.229 1 96.44 100 MET A N 1
ATOM 812 C CA . MET A 1 100 ? -5.051 -6.262 0.406 1 96.44 100 MET A CA 1
ATOM 813 C C . MET A 1 100 ? -5.215 -7.77 0.229 1 96.44 100 MET A C 1
ATOM 815 O O . MET A 1 100 ? -5.039 -8.289 -0.874 1 96.44 100 MET A O 1
ATOM 819 N N . TYR A 1 101 ? -5.68 -8.43 1.345 1 95.25 101 TYR A N 1
ATOM 820 C CA . TYR A 1 101 ? -5.555 -9.883 1.337 1 95.25 101 TYR A CA 1
ATOM 821 C C . TYR A 1 101 ? -6.926 -10.555 1.368 1 95.25 101 TYR A C 1
ATOM 823 O O . TYR A 1 101 ? -7.035 -11.766 1.173 1 95.25 101 TYR A O 1
ATOM 831 N N . GLY A 1 102 ? -7.898 -9.805 1.6 1 95.06 102 GLY A N 1
ATOM 832 C CA . GLY A 1 102 ? -9.219 -10.391 1.781 1 95.06 102 GLY A CA 1
ATOM 833 C C . GLY A 1 102 ? -9.43 -10.969 3.168 1 95.06 102 GLY A C 1
ATOM 834 O O . GLY A 1 102 ? -8.758 -10.57 4.121 1 95.06 102 GLY A O 1
ATOM 835 N N . ASP A 1 103 ? -10.477 -11.672 3.293 1 92.5 103 ASP A N 1
ATOM 836 C CA . ASP A 1 103 ? -10.789 -12.414 4.508 1 92.5 103 ASP A CA 1
ATOM 837 C C . ASP A 1 103 ? -10.477 -13.898 4.336 1 92.5 103 ASP A C 1
ATOM 839 O O . ASP A 1 103 ? -11.32 -14.672 3.871 1 92.5 103 ASP A O 1
ATOM 843 N N . GLU A 1 104 ? -9.344 -14.281 4.801 1 83.19 104 GLU A N 1
ATOM 844 C CA . GLU A 1 104 ? -8.859 -15.641 4.574 1 83.19 104 GLU A CA 1
ATOM 845 C C . GLU A 1 104 ? -9.727 -16.656 5.305 1 83.19 104 GLU A C 1
ATOM 847 O O . GLU A 1 104 ? -9.898 -17.781 4.836 1 83.19 104 GLU A O 1
ATOM 852 N N . ILE A 1 105 ? -10.234 -16.266 6.426 1 85.19 105 ILE A N 1
ATOM 853 C CA . ILE A 1 105 ? -11.055 -17.172 7.219 1 85.19 105 ILE A CA 1
ATOM 854 C C . ILE A 1 105 ? -12.352 -17.469 6.469 1 85.19 105 ILE A C 1
ATOM 856 O O . ILE A 1 105 ? -12.75 -18.641 6.344 1 85.19 105 ILE A O 1
ATOM 860 N N . GLU A 1 106 ? -12.969 -16.516 5.898 1 89.5 106 GLU A N 1
ATOM 861 C CA . GLU A 1 106 ? -14.234 -16.688 5.184 1 89.5 106 GLU A CA 1
ATOM 862 C C . GLU A 1 106 ? -14 -17.047 3.723 1 89.5 106 GLU A C 1
ATOM 864 O O . GLU A 1 106 ? -14.945 -17.375 2.996 1 89.5 106 GLU A O 1
ATOM 869 N N . GLY A 1 107 ? -12.766 -16.984 3.322 1 88.06 107 GLY A N 1
ATOM 870 C CA . GLY A 1 107 ? -12.43 -17.328 1.948 1 88.06 107 GLY A CA 1
ATOM 871 C C . GLY A 1 107 ? -12.875 -16.281 0.951 1 88.06 107 GLY A C 1
ATOM 872 O O . GLY A 1 107 ? -13.227 -16.594 -0.186 1 88.06 107 GLY A O 1
ATOM 873 N N . LEU A 1 108 ? -12.969 -15.016 1.376 1 93.31 108 LEU A N 1
ATOM 874 C CA . LEU A 1 108 ? -13.375 -13.914 0.514 1 93.31 108 LEU A CA 1
ATOM 875 C C . LEU A 1 108 ? -12.172 -13.094 0.069 1 93.31 108 LEU A C 1
ATOM 877 O O . LEU A 1 108 ? -11.328 -12.719 0.891 1 93.31 108 LEU A O 1
ATOM 881 N N . SER A 1 109 ? -12.109 -12.93 -1.24 1 94.06 109 SER A N 1
ATOM 882 C CA . SER A 1 109 ? -11.047 -12.086 -1.787 1 94.06 109 SER A CA 1
ATOM 883 C C . SER A 1 109 ? -11.305 -10.617 -1.491 1 94.06 109 SER A C 1
ATOM 885 O O . SER A 1 109 ? -12.422 -10.234 -1.124 1 94.06 109 SER A O 1
ATOM 887 N N . PRO A 1 110 ? -10.266 -9.758 -1.631 1 94.5 110 PRO A N 1
ATOM 888 C CA . PRO A 1 110 ? -10.461 -8.328 -1.401 1 94.5 110 PRO A CA 1
ATOM 889 C C . PRO A 1 110 ? -11.578 -7.742 -2.27 1 94.5 110 PRO A C 1
ATOM 891 O O . PRO A 1 110 ? -12.359 -6.91 -1.801 1 94.5 110 PRO A O 1
ATOM 894 N N . THR A 1 111 ? -11.664 -8.211 -3.465 1 91.38 111 THR A N 1
ATOM 895 C CA . THR A 1 111 ? -12.656 -7.695 -4.402 1 91.38 111 THR A CA 1
ATOM 896 C C . THR A 1 111 ? -14.07 -7.992 -3.91 1 91.38 111 THR A C 1
ATOM 898 O O . THR A 1 111 ? -15.008 -7.258 -4.23 1 91.38 111 THR A O 1
ATOM 901 N N . GLN A 1 112 ? -14.203 -8.969 -3.16 1 95.25 112 GLN A N 1
ATOM 902 C CA . GLN A 1 112 ? -15.516 -9.414 -2.697 1 95.25 112 GLN A CA 1
ATOM 903 C C . GLN A 1 112 ? -15.906 -8.719 -1.396 1 95.25 112 GLN A C 1
ATOM 905 O O . GLN A 1 112 ? -17.062 -8.773 -0.976 1 95.25 112 GLN A O 1
ATOM 910 N N . LEU A 1 113 ? -15.031 -8.062 -0.812 1 96.88 113 LEU A N 1
ATOM 911 C CA . LEU A 1 113 ? -15.273 -7.527 0.524 1 96.88 113 LEU A CA 1
ATOM 912 C C . LEU A 1 113 ? -15.898 -6.141 0.45 1 96.88 113 LEU A C 1
ATOM 914 O O . LEU A 1 113 ? -16.516 -5.68 1.414 1 96.88 113 LEU A O 1
ATOM 918 N N . TYR A 1 114 ? -15.742 -5.52 -0.688 1 97.94 114 TYR A N 1
ATOM 919 C CA . TYR A 1 114 ? -16.062 -4.098 -0.669 1 97.94 114 TYR A CA 1
ATOM 920 C C . TYR A 1 114 ? -17.047 -3.744 -1.775 1 97.94 114 TYR A C 1
ATOM 922 O O . TYR A 1 114 ? -16.969 -4.285 -2.881 1 97.94 114 TYR A O 1
ATOM 930 N N . THR A 1 115 ? -17.922 -2.82 -1.459 1 97.5 115 THR A N 1
ATOM 931 C CA . THR A 1 115 ? -18.859 -2.234 -2.408 1 97.5 115 THR A CA 1
ATOM 932 C C . THR A 1 115 ? -18.422 -0.827 -2.803 1 97.5 115 THR A C 1
ATOM 934 O O . THR A 1 115 ? -17.531 -0.25 -2.178 1 97.5 115 THR A O 1
ATOM 937 N N . GLU A 1 116 ? -19.094 -0.345 -3.795 1 98.25 116 GLU A N 1
ATOM 938 C CA . GLU A 1 116 ? -18.828 1.021 -4.227 1 98.25 116 GLU A CA 1
ATOM 939 C C . GLU A 1 116 ? -19.094 2.02 -3.104 1 98.25 116 GLU A C 1
ATOM 941 O O . GLU A 1 116 ? -18.312 2.949 -2.893 1 98.25 116 GLU A O 1
ATOM 946 N N . SER A 1 117 ? -20.172 1.835 -2.393 1 98.44 117 SER A N 1
ATOM 947 C CA . SER A 1 117 ? -20.547 2.758 -1.326 1 98.44 117 SER A CA 1
ATOM 948 C C . SER A 1 117 ? -19.516 2.746 -0.198 1 98.44 117 SER A C 1
ATOM 950 O O . SER A 1 117 ? -19.188 3.793 0.364 1 98.44 117 SER A O 1
ATOM 952 N N . TYR A 1 118 ? -19.016 1.599 0.156 1 98.56 118 TYR A N 1
ATOM 953 C CA . TYR A 1 118 ? -17.984 1.483 1.192 1 98.56 118 TYR A CA 1
ATOM 954 C C . TYR A 1 118 ? -16.719 2.209 0.786 1 98.56 118 TYR A C 1
ATOM 956 O O . TYR A 1 118 ? -16.109 2.924 1.593 1 98.56 118 TYR A O 1
ATOM 964 N N . CYS A 1 119 ? -16.375 2.018 -0.483 1 98.19 119 CYS A N 1
ATOM 965 C CA . CYS A 1 119 ? -15.188 2.668 -1.037 1 98.19 119 CYS A CA 1
ATOM 966 C C . CYS A 1 119 ? -15.336 4.184 -1.012 1 98.19 119 CYS A C 1
ATOM 968 O O . CYS A 1 119 ? -14.398 4.902 -0.675 1 98.19 119 CYS A O 1
ATOM 970 N N . LYS A 1 120 ? -16.469 4.664 -1.388 1 98.81 120 LYS A N 1
ATOM 971 C CA . LYS A 1 120 ? -16.734 6.102 -1.387 1 98.81 120 LYS A CA 1
ATOM 972 C C . LYS A 1 120 ? -16.594 6.684 0.015 1 98.81 120 LYS A C 1
ATOM 974 O O . LYS A 1 120 ? -16.031 7.773 0.186 1 98.81 120 LYS A O 1
ATOM 979 N N . LYS A 1 121 ? -17.078 5.98 1 1 98.81 121 LYS A N 1
ATOM 980 C CA . LYS A 1 121 ? -16.938 6.43 2.383 1 98.81 121 LYS A CA 1
ATOM 981 C C . LYS A 1 121 ? -15.469 6.48 2.803 1 98.81 121 LYS A C 1
ATOM 983 O O . LYS A 1 121 ? -15.047 7.426 3.467 1 98.81 121 LYS A O 1
ATOM 988 N N . ALA A 1 122 ? -14.719 5.441 2.438 1 98.94 122 ALA A N 1
ATOM 989 C CA . ALA A 1 122 ? -13.289 5.406 2.744 1 98.94 122 ALA A CA 1
ATOM 990 C C . ALA A 1 122 ? -12.562 6.59 2.105 1 98.94 122 ALA A C 1
ATOM 992 O O . ALA A 1 122 ? -11.766 7.262 2.762 1 98.94 122 ALA A O 1
ATOM 993 N N . LEU A 1 123 ? -12.891 6.82 0.843 1 98.88 123 LEU A N 1
ATOM 994 C CA . LEU A 1 123 ? -12.25 7.895 0.093 1 98.88 123 LEU A CA 1
ATOM 995 C C . LEU A 1 123 ? -12.633 9.258 0.665 1 98.88 123 LEU A C 1
ATOM 997 O O . LEU A 1 123 ? -11.805 10.172 0.708 1 98.88 123 LEU A O 1
ATOM 1001 N N . GLU A 1 124 ? -13.844 9.406 1.058 1 98.88 124 GLU A N 1
ATOM 1002 C CA . GLU A 1 124 ? -14.289 10.648 1.685 1 98.88 124 GLU A CA 1
ATOM 1003 C C . GLU A 1 124 ? -13.539 10.914 2.986 1 98.88 124 GLU A C 1
ATOM 1005 O O . GLU A 1 124 ? -13.125 12.039 3.254 1 98.88 124 GLU A O 1
ATOM 1010 N N . GLY A 1 125 ? -13.414 9.883 3.826 1 98.94 125 GLY A N 1
ATOM 1011 C CA . GLY A 1 125 ? -12.617 10.008 5.035 1 98.94 125 GLY A CA 1
ATOM 1012 C C . GLY A 1 125 ? -11.172 10.383 4.762 1 98.94 125 GLY A C 1
ATOM 1013 O O . GLY A 1 125 ? -10.609 11.234 5.445 1 98.94 125 GLY A O 1
ATOM 1014 N N . ALA A 1 126 ? -10.625 9.742 3.717 1 98.94 126 ALA A N 1
ATOM 1015 C CA . ALA A 1 126 ? -9.25 10.031 3.338 1 98.94 126 ALA A CA 1
ATOM 1016 C C . ALA A 1 126 ? -9.094 11.477 2.877 1 98.94 126 ALA A C 1
ATOM 1018 O O . ALA A 1 126 ? -8.141 12.156 3.26 1 98.94 126 ALA A O 1
ATOM 1019 N N . ARG A 1 127 ? -10.016 11.938 2.07 1 98.94 127 ARG A N 1
ATOM 1020 C CA . ARG A 1 127 ? -9.984 13.312 1.584 1 98.94 127 ARG A CA 1
ATOM 1021 C C . ARG A 1 127 ? -10.094 14.305 2.738 1 98.94 127 ARG A C 1
ATOM 1023 O O . ARG A 1 127 ? -9.375 15.312 2.768 1 98.94 127 ARG A O 1
ATOM 1030 N N . TYR A 1 128 ? -10.945 14.023 3.643 1 98.94 128 TYR A N 1
ATOM 1031 C CA . TYR A 1 128 ? -11.141 14.875 4.812 1 98.94 128 TYR A CA 1
ATOM 1032 C C . TYR A 1 128 ? -9.836 15.047 5.586 1 98.94 128 TYR A C 1
ATOM 1034 O O . TYR A 1 128 ? -9.414 16.172 5.859 1 98.94 128 TYR A O 1
ATOM 1042 N N . VAL A 1 129 ? -9.188 13.961 5.957 1 98.94 129 VAL A N 1
ATOM 1043 C CA . VAL A 1 129 ? -7.969 14 6.754 1 98.94 129 VAL A CA 1
ATOM 1044 C C . VAL A 1 129 ? -6.836 14.625 5.938 1 98.94 129 VAL A C 1
ATOM 1046 O O . VAL A 1 129 ? -6.035 15.391 6.465 1 98.94 129 VAL A O 1
ATOM 1049 N N . PHE A 1 130 ? -6.785 14.289 4.641 1 98.94 130 PHE A N 1
ATOM 1050 C CA . PHE A 1 130 ? -5.77 14.852 3.754 1 98.94 130 PHE A CA 1
ATOM 1051 C C . PHE A 1 130 ? -5.883 16.375 3.693 1 98.94 130 PHE A C 1
ATOM 1053 O O . PHE A 1 130 ? -4.883 17.078 3.811 1 98.94 130 PHE A O 1
ATOM 1060 N N . ASP A 1 131 ? -7.086 16.844 3.502 1 98.94 131 ASP A N 1
ATOM 1061 C CA . ASP A 1 131 ? -7.309 18.281 3.393 1 98.94 131 ASP A CA 1
ATOM 1062 C C . ASP A 1 131 ? -6.902 19 4.676 1 98.94 131 ASP A C 1
ATOM 1064 O O . ASP A 1 131 ? -6.363 20.109 4.629 1 98.94 131 ASP A O 1
ATOM 1068 N N . LEU A 1 132 ? -7.188 18.42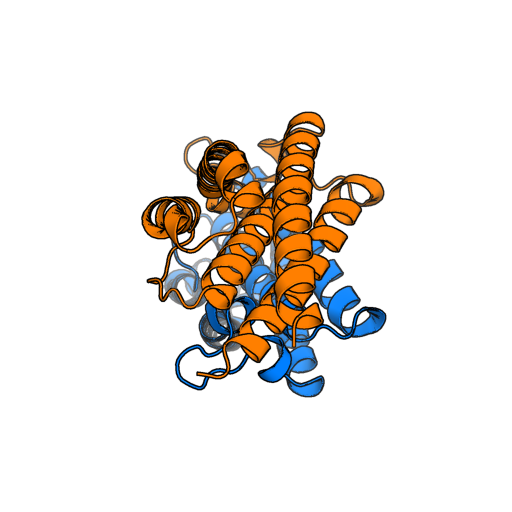2 5.828 1 98.94 132 LEU A N 1
ATOM 1069 C CA . LEU A 1 132 ? -6.762 19 7.102 1 98.94 132 LEU A CA 1
ATOM 1070 C C . LEU A 1 132 ? -5.242 19.062 7.188 1 98.94 132 LEU A C 1
ATOM 1072 O O . LEU A 1 132 ? -4.68 20.062 7.652 1 98.94 132 LEU A O 1
ATOM 1076 N N . SER A 1 133 ? -4.594 17.969 6.773 1 98.75 133 SER A N 1
ATOM 1077 C CA . SER A 1 133 ? -3.135 17.953 6.82 1 98.75 133 SER A CA 1
ATOM 1078 C C . SER A 1 133 ? -2.531 18.984 5.883 1 98.75 133 SER A C 1
ATOM 1080 O O . SER A 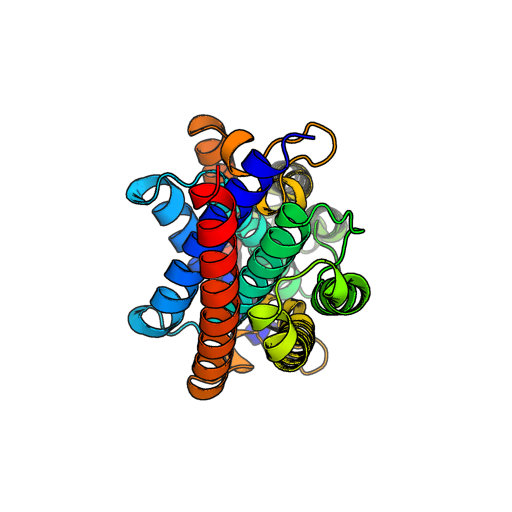1 133 ? -1.519 19.609 6.207 1 98.75 133 SER A O 1
ATOM 1082 N N . LEU A 1 134 ? -3.148 19.141 4.719 1 98.56 134 LEU A N 1
ATOM 1083 C CA . LEU A 1 134 ? -2.711 20.141 3.756 1 98.56 134 LEU A CA 1
ATOM 1084 C C . LEU A 1 134 ? -2.861 21.547 4.332 1 98.56 134 LEU A C 1
ATOM 1086 O O . LEU A 1 134 ? -1.979 22.391 4.156 1 98.56 134 LEU A O 1
ATOM 1090 N N . ARG A 1 135 ? -3.945 21.766 4.965 1 98.69 135 ARG A N 1
ATOM 1091 C CA . ARG A 1 135 ? -4.172 23.062 5.605 1 98.69 135 ARG A CA 1
ATOM 1092 C C . ARG A 1 135 ? -3.102 23.344 6.656 1 98.69 135 ARG A C 1
ATOM 1094 O O . ARG A 1 135 ? -2.559 24.453 6.711 1 98.69 135 ARG A O 1
ATOM 1101 N N . LEU A 1 136 ? -2.836 22.391 7.473 1 98.31 136 LEU A N 1
ATOM 1102 C CA . LEU A 1 136 ? -1.809 22.547 8.492 1 98.31 136 LEU A CA 1
ATOM 1103 C C . LEU A 1 136 ? -0.449 22.828 7.855 1 98.31 136 LEU A C 1
ATOM 1105 O O . LEU A 1 136 ? 0.291 23.703 8.312 1 98.31 136 LEU A O 1
ATOM 1109 N N . PHE A 1 137 ? -0.139 22.094 6.863 1 97.88 137 PHE A N 1
ATOM 1110 C CA . PHE A 1 137 ? 1.121 22.25 6.145 1 97.88 137 PHE A CA 1
ATOM 1111 C C . PHE A 1 137 ? 1.279 23.672 5.629 1 97.88 137 PHE A C 1
ATOM 1113 O O . PHE A 1 137 ? 2.328 24.281 5.812 1 97.88 137 PHE A O 1
ATOM 1120 N N . ASN A 1 138 ? 0.213 24.141 5.016 1 97.25 138 ASN A N 1
ATOM 1121 C CA . ASN A 1 138 ? 0.248 25.484 4.449 1 97.25 138 ASN A CA 1
ATOM 1122 C C . ASN A 1 138 ? 0.388 26.547 5.535 1 97.25 138 ASN A C 1
ATOM 1124 O O . ASN A 1 138 ? 1.083 27.547 5.348 1 97.25 138 ASN A O 1
ATOM 1128 N N . GLU A 1 139 ? -0.23 26.375 6.621 1 96 139 GLU A N 1
ATOM 1129 C CA . GLU A 1 139 ? -0.155 27.328 7.73 1 96 139 GLU A CA 1
ATOM 1130 C C . GLU A 1 139 ? 1.259 27.406 8.297 1 96 139 GLU A C 1
ATOM 1132 O O . GLU A 1 139 ? 1.757 28.484 8.609 1 96 139 GLU A O 1
ATOM 1137 N N . ILE A 1 140 ? 1.855 26.281 8.414 1 93 140 ILE A N 1
ATOM 1138 C CA . ILE A 1 140 ? 3.164 26.234 9.055 1 93 140 ILE A CA 1
ATOM 1139 C C . ILE A 1 140 ? 4.242 26.672 8.07 1 93 140 ILE A C 1
ATOM 1141 O O . ILE A 1 140 ? 5.188 27.375 8.453 1 93 140 ILE A O 1
ATOM 1145 N N . THR A 1 141 ? 4.152 26.375 6.844 1 88.75 141 THR A N 1
ATOM 1146 C CA . THR A 1 141 ? 5.195 26.672 5.871 1 88.75 141 THR A CA 1
ATOM 1147 C C . THR A 1 141 ? 5.023 28.094 5.324 1 88.75 141 THR A C 1
ATOM 1149 O O . THR A 1 141 ? 5.969 28.672 4.793 1 88.75 141 THR A O 1
ATOM 1152 N N . SER A 1 142 ? 3.805 28.641 5.289 1 84.06 142 SER A N 1
ATOM 1153 C CA . SER A 1 142 ? 3.604 30.031 4.914 1 84.06 142 SER A CA 1
ATOM 1154 C C . SER A 1 142 ? 4.113 30.984 6 1 84.06 142 SER A C 1
ATOM 1156 O O . SER A 1 142 ? 4.398 32.156 5.73 1 84.06 142 SER A O 1
ATOM 1158 N N . GLN A 1 143 ? 4.059 30.609 7.262 1 69.81 143 GLN A N 1
ATOM 1159 C CA . GLN A 1 143 ? 4.551 31.438 8.359 1 69.81 143 GLN A CA 1
ATOM 1160 C C . GLN A 1 143 ? 6.074 31.5 8.359 1 69.81 143 GLN A C 1
ATOM 1162 O O . GLN A 1 143 ? 6.668 32.344 9.039 1 69.81 143 GLN A O 1
ATOM 1167 N N . LYS A 1 144 ? 6.703 30.75 7.578 1 56.78 144 LYS A N 1
ATOM 1168 C CA . LYS A 1 144 ? 8.156 30.875 7.504 1 56.78 144 LYS A CA 1
ATOM 1169 C C . LYS A 1 144 ? 8.578 31.703 6.289 1 56.78 144 LYS A C 1
ATOM 1171 O O . LYS A 1 144 ? 7.945 31.625 5.234 1 56.78 144 LYS A O 1
ATOM 1176 N N . MET B 1 1 ? -12.062 -23.797 1.639 1 53.75 1 MET B N 1
ATOM 1177 C CA . MET B 1 1 ? -11.57 -22.438 1.361 1 53.75 1 MET B CA 1
ATOM 1178 C C . MET B 1 1 ? -11.492 -22.188 -0.14 1 53.75 1 MET B C 1
ATOM 1180 O O . MET B 1 1 ? -11.055 -23.062 -0.898 1 53.75 1 MET B O 1
ATOM 1184 N N . ASN B 1 2 ? -12.43 -21.219 -0.662 1 66.44 2 ASN B N 1
ATOM 1185 C CA . ASN B 1 2 ? -12.477 -21.125 -2.117 1 66.44 2 ASN B CA 1
ATOM 1186 C C . ASN B 1 2 ? -11.188 -20.516 -2.676 1 66.44 2 ASN B C 1
ATOM 1188 O O . ASN B 1 2 ? -11.094 -19.312 -2.873 1 66.44 2 ASN B O 1
ATOM 1192 N N . SER B 1 3 ? -10.148 -21.328 -2.732 1 80.06 3 SER B N 1
ATOM 1193 C CA . SER B 1 3 ? -8.773 -21.031 -3.115 1 80.06 3 SER B CA 1
ATOM 1194 C C . SER B 1 3 ? -8.711 -20.344 -4.477 1 80.06 3 SER B C 1
ATOM 1196 O O . SER B 1 3 ? -7.914 -19.422 -4.68 1 80.06 3 SER B O 1
ATOM 1198 N N . LYS B 1 4 ? -9.688 -20.672 -5.227 1 84.31 4 LYS B N 1
ATOM 1199 C CA . LYS B 1 4 ? -9.688 -20.094 -6.57 1 84.31 4 LYS B CA 1
ATOM 1200 C C . LYS B 1 4 ? -10.109 -18.641 -6.543 1 84.31 4 LYS B C 1
ATOM 1202 O O . LYS B 1 4 ? -9.508 -17.797 -7.219 1 84.31 4 LYS B O 1
ATOM 1207 N N . ASP B 1 5 ? -11.117 -18.391 -5.734 1 87.88 5 ASP B N 1
ATOM 1208 C CA . ASP B 1 5 ? -11.609 -17.016 -5.613 1 87.88 5 ASP B CA 1
ATOM 1209 C C . ASP B 1 5 ? -10.539 -16.094 -5.027 1 87.88 5 ASP B C 1
ATOM 1211 O O . ASP B 1 5 ? -10.359 -14.977 -5.492 1 87.88 5 ASP B O 1
ATOM 1215 N N . LEU B 1 6 ? -9.82 -16.625 -4.086 1 93 6 LEU B N 1
ATOM 1216 C CA . LEU B 1 6 ? -8.75 -15.844 -3.473 1 93 6 LEU B CA 1
ATOM 1217 C C . LEU B 1 6 ? -7.621 -15.594 -4.465 1 93 6 LEU B C 1
ATOM 1219 O O . LEU B 1 6 ? -7.109 -14.477 -4.562 1 93 6 LEU B O 1
ATOM 1223 N N . ALA B 1 7 ? -7.312 -16.609 -5.195 1 94.94 7 ALA B N 1
ATOM 1224 C CA . ALA B 1 7 ? -6.258 -16.469 -6.191 1 94.94 7 ALA B CA 1
ATOM 1225 C C . ALA B 1 7 ? -6.641 -15.453 -7.266 1 94.94 7 ALA B C 1
ATOM 1227 O O . ALA B 1 7 ? -5.816 -14.633 -7.668 1 94.94 7 ALA B O 1
ATOM 1228 N N . GLU B 1 8 ? -7.863 -15.523 -7.695 1 95.62 8 GLU B N 1
ATOM 1229 C CA . GLU B 1 8 ? -8.352 -14.57 -8.688 1 95.62 8 GLU B CA 1
ATOM 1230 C C . GLU B 1 8 ? -8.32 -13.141 -8.141 1 95.62 8 GLU B C 1
ATOM 1232 O O . GLU B 1 8 ? -8 -12.203 -8.875 1 95.62 8 GLU B O 1
ATOM 1237 N N . GLY B 1 9 ? -8.695 -13.023 -6.883 1 96.38 9 GLY B N 1
ATOM 1238 C CA . GLY B 1 9 ? -8.625 -11.727 -6.234 1 96.38 9 GLY B CA 1
ATOM 1239 C C . GLY B 1 9 ? -7.211 -11.18 -6.16 1 96.38 9 GLY B C 1
ATOM 1240 O O . GLY B 1 9 ? -6.984 -9.992 -6.414 1 96.38 9 GLY B O 1
ATOM 1241 N N . TYR B 1 10 ? -6.262 -12.016 -5.82 1 97.44 10 TYR B N 1
ATOM 1242 C CA . TYR B 1 10 ? -4.867 -11.602 -5.75 1 97.44 10 TYR B CA 1
ATOM 1243 C C . TYR B 1 10 ? -4.348 -11.188 -7.121 1 97.44 10 TYR B C 1
ATOM 1245 O O . TYR B 1 10 ? -3.576 -10.234 -7.238 1 97.44 10 TYR B O 1
ATOM 1253 N N . LEU B 1 11 ? -4.797 -11.922 -8.133 1 98.12 11 LEU B N 1
ATOM 1254 C CA . LEU B 1 11 ? -4.387 -11.578 -9.492 1 98.12 11 LEU B CA 1
ATOM 1255 C C . LEU B 1 11 ? -4.895 -10.195 -9.883 1 98.12 11 LEU B C 1
ATOM 1257 O O . LEU B 1 11 ? -4.145 -9.383 -10.43 1 98.12 11 LEU B O 1
ATOM 1261 N N . LYS B 1 12 ? -6.105 -9.977 -9.625 1 97.88 12 LYS B N 1
ATOM 1262 C CA . LYS B 1 12 ? -6.699 -8.68 -9.922 1 97.88 12 LYS B CA 1
ATOM 1263 C C . LYS B 1 12 ? -5.984 -7.559 -9.172 1 97.88 12 LYS B C 1
ATOM 1265 O O . LYS B 1 12 ? -5.625 -6.539 -9.766 1 97.88 12 LYS B O 1
ATOM 1270 N N . GLU B 1 13 ? -5.762 -7.734 -7.906 1 98.38 13 GLU B N 1
ATOM 1271 C CA . GLU B 1 13 ? -5.117 -6.715 -7.086 1 98.38 13 GLU B CA 1
ATOM 1272 C C . GLU B 1 13 ? -3.674 -6.484 -7.52 1 98.38 13 GLU B C 1
ATOM 1274 O O . GLU B 1 13 ? -3.205 -5.344 -7.551 1 98.38 13 GLU B O 1
ATOM 1279 N N . ALA B 1 14 ? -2.98 -7.531 -7.836 1 98.69 14 ALA B N 1
ATOM 1280 C CA . ALA B 1 14 ? -1.616 -7.383 -8.336 1 98.69 14 ALA B CA 1
ATOM 1281 C C . ALA B 1 14 ? -1.595 -6.59 -9.641 1 98.69 14 ALA B C 1
ATOM 1283 O O . ALA B 1 14 ? -0.714 -5.75 -9.852 1 98.69 14 ALA B O 1
ATOM 1284 N N . SER B 1 15 ? -2.553 -6.879 -10.477 1 98.69 15 SER B N 1
ATOM 1285 C CA . SER B 1 15 ? -2.648 -6.184 -11.758 1 98.69 15 SER B CA 1
ATOM 1286 C C . SER B 1 15 ? -2.881 -4.688 -11.562 1 98.69 15 SER B C 1
ATOM 1288 O O . SER B 1 15 ? -2.299 -3.865 -12.266 1 98.69 15 SER B O 1
ATOM 1290 N N . ILE B 1 16 ? -3.705 -4.336 -10.633 1 98.56 16 ILE B N 1
ATOM 1291 C CA . ILE B 1 16 ? -4.008 -2.941 -10.336 1 98.56 16 ILE B CA 1
ATOM 1292 C C . ILE B 1 16 ? -2.764 -2.246 -9.789 1 98.56 16 ILE B C 1
ATOM 1294 O O . ILE B 1 16 ? -2.467 -1.108 -10.164 1 98.56 16 ILE B O 1
ATOM 1298 N N . ARG B 1 17 ? -2.037 -2.92 -8.891 1 98.69 17 ARG B N 1
ATOM 1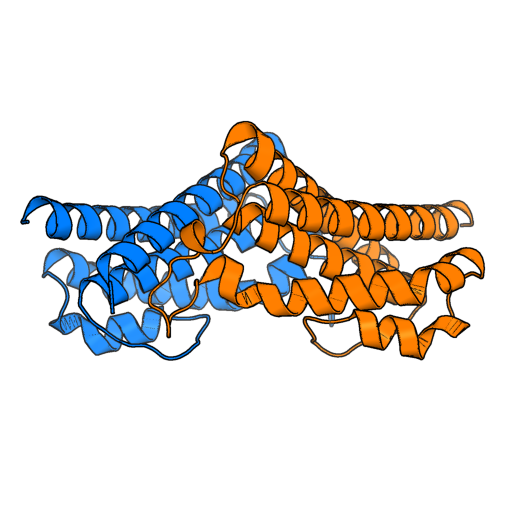299 C CA . ARG B 1 17 ? -0.797 -2.354 -8.375 1 98.69 17 ARG B CA 1
ATOM 1300 C C . ARG B 1 17 ? 0.212 -2.129 -9.492 1 98.69 17 ARG B C 1
ATOM 1302 O O . ARG B 1 17 ? 0.887 -1.098 -9.531 1 98.69 17 ARG B O 1
ATOM 1309 N N . MET B 1 18 ? 0.307 -3.068 -10.367 1 98.56 18 MET B N 1
ATOM 1310 C CA . MET B 1 18 ? 1.22 -2.951 -11.5 1 98.56 18 MET B CA 1
ATOM 1311 C C . MET B 1 18 ? 0.874 -1.736 -12.352 1 98.56 18 MET B C 1
ATOM 1313 O O . MET B 1 18 ? 1.763 -0.99 -12.766 1 98.56 18 MET B O 1
ATOM 1317 N N . LYS B 1 19 ? -0.339 -1.603 -12.625 1 98.62 19 LYS B N 1
ATOM 1318 C CA . LYS B 1 19 ? -0.815 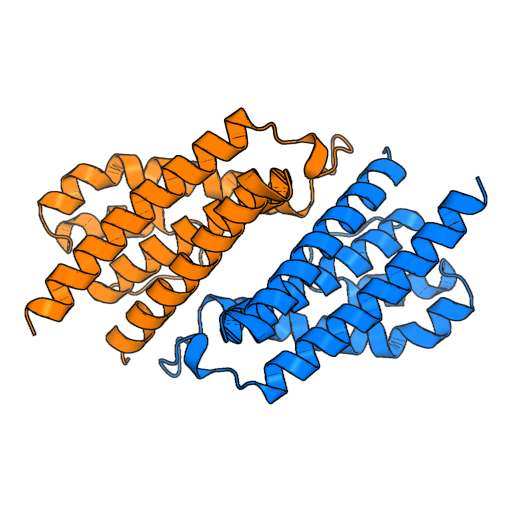-0.469 -13.414 1 98.62 19 LYS B CA 1
ATOM 1319 C C . LYS B 1 19 ? -0.403 0.855 -12.773 1 98.62 19 LYS B C 1
ATOM 1321 O O . LYS B 1 19 ? 0.147 1.729 -13.453 1 98.62 19 LYS B O 1
ATOM 1326 N N . TYR B 1 20 ? -0.609 0.987 -11.508 1 98.69 20 TYR B N 1
ATOM 1327 C CA . TYR B 1 20 ? -0.355 2.266 -10.859 1 98.69 20 TYR B CA 1
ATOM 1328 C C . TYR B 1 20 ? 1.138 2.473 -10.625 1 98.69 20 TYR B C 1
ATOM 1330 O O . TYR B 1 20 ? 1.619 3.609 -10.625 1 98.69 20 TYR B O 1
ATOM 1338 N N . ALA B 1 21 ? 1.891 1.397 -10.445 1 98.75 21 ALA B N 1
ATOM 1339 C CA . ALA B 1 21 ? 3.346 1.522 -10.438 1 98.75 21 ALA B CA 1
ATOM 1340 C C . ALA B 1 21 ? 3.857 2.109 -11.75 1 98.75 21 ALA B C 1
ATOM 1342 O O . ALA B 1 21 ? 4.703 3.006 -11.742 1 98.75 21 ALA B O 1
ATOM 1343 N N . GLU B 1 22 ? 3.316 1.604 -12.781 1 98.69 22 GLU B N 1
ATOM 1344 C CA . GLU B 1 22 ? 3.717 2.074 -14.109 1 98.69 22 GLU B CA 1
ATOM 1345 C C . GLU B 1 22 ? 3.332 3.537 -14.312 1 98.69 22 GLU B C 1
ATOM 1347 O O . GLU B 1 22 ? 4.125 4.328 -14.828 1 98.69 22 GLU B O 1
ATOM 1352 N N . LEU B 1 23 ? 2.141 3.9 -13.914 1 98.62 23 LEU B N 1
ATOM 1353 C CA . LEU B 1 23 ? 1.69 5.281 -14.047 1 98.62 23 LEU B CA 1
ATOM 1354 C C . LEU B 1 23 ? 2.551 6.219 -13.203 1 98.62 23 LEU B C 1
ATOM 1356 O O . LEU B 1 23 ? 2.863 7.332 -13.633 1 98.62 23 LEU B O 1
ATOM 1360 N N . SER B 1 24 ? 2.828 5.738 -12 1 98.5 24 SER B N 1
ATOM 1361 C CA . SER B 1 24 ? 3.668 6.539 -11.117 1 98.5 24 SER B CA 1
ATOM 1362 C C . SER B 1 24 ? 5.031 6.812 -11.742 1 98.5 24 SER B C 1
ATOM 1364 O O . SER B 1 24 ? 5.586 7.902 -11.586 1 98.5 24 SER B O 1
ATOM 1366 N N . LEU B 1 25 ? 5.594 5.859 -12.422 1 98.38 25 LEU B N 1
ATOM 1367 C CA . LEU B 1 25 ? 6.879 6.02 -13.102 1 98.38 25 LEU B CA 1
ATOM 1368 C C . LEU B 1 25 ? 6.75 6.941 -14.305 1 98.38 25 LEU B C 1
ATOM 1370 O O . LEU B 1 25 ? 7.516 7.898 -14.445 1 98.38 25 LEU B O 1
ATOM 1374 N N . THR B 1 26 ? 5.777 6.719 -15.133 1 98.25 26 THR B N 1
ATOM 1375 C CA . THR B 1 26 ? 5.758 7.301 -16.469 1 98.25 26 THR B CA 1
ATOM 1376 C C . THR B 1 26 ? 5.074 8.664 -16.453 1 98.25 26 THR B C 1
ATOM 1378 O O . THR B 1 26 ? 5.434 9.555 -17.219 1 98.25 26 THR B O 1
ATOM 1381 N N . GLU B 1 27 ? 4.09 8.883 -15.578 1 97.94 27 GLU B N 1
ATOM 1382 C CA . GLU B 1 27 ? 3.295 10.109 -15.586 1 97.94 27 GLU B CA 1
ATOM 1383 C C . GLU B 1 27 ? 3.617 10.992 -14.383 1 97.94 27 GLU B C 1
ATOM 1385 O O . GLU B 1 27 ? 3.941 12.172 -14.539 1 97.94 27 GLU B O 1
ATOM 1390 N N . ASP B 1 28 ? 3.625 10.414 -13.266 1 97.75 28 ASP B N 1
ATOM 1391 C CA . ASP B 1 28 ? 3.711 11.219 -12.047 1 97.75 28 ASP B CA 1
ATOM 1392 C C . ASP B 1 28 ? 5.164 11.422 -11.625 1 97.75 28 ASP B C 1
ATOM 1394 O O . ASP B 1 28 ? 5.465 12.312 -10.828 1 97.75 28 ASP B O 1
ATOM 1398 N N . LYS B 1 29 ? 6.051 10.555 -12.094 1 98.12 29 LYS B N 1
ATOM 1399 C CA . LYS B 1 29 ? 7.457 10.555 -11.711 1 98.12 29 LYS B CA 1
ATOM 1400 C C . LYS B 1 29 ? 7.609 10.461 -10.195 1 98.12 29 LYS B C 1
ATOM 1402 O O . LYS B 1 29 ? 8.438 11.164 -9.602 1 98.12 29 LYS B O 1
ATOM 1407 N N . ASP B 1 30 ? 6.73 9.789 -9.539 1 98.44 30 ASP B N 1
ATOM 1408 C CA . ASP B 1 30 ? 6.859 9.422 -8.133 1 98.44 30 ASP B CA 1
ATOM 1409 C C . ASP B 1 30 ? 7.512 8.047 -7.984 1 98.44 30 ASP B C 1
ATOM 1411 O O . ASP B 1 30 ? 6.824 7.023 -8.016 1 98.44 30 ASP B O 1
ATOM 1415 N N . PHE B 1 31 ? 8.727 8.039 -7.719 1 98.69 31 PHE B N 1
ATOM 1416 C CA . PHE B 1 31 ? 9.5 6.809 -7.73 1 98.69 31 PHE B CA 1
ATOM 1417 C C . PHE B 1 31 ? 9.297 6.023 -6.441 1 98.69 31 PHE B C 1
ATOM 1419 O O . PHE B 1 31 ? 9.359 4.793 -6.438 1 98.69 31 PHE B O 1
ATOM 1426 N N . ALA B 1 32 ? 9 6.73 -5.328 1 98.44 32 ALA B N 1
ATOM 1427 C CA . ALA B 1 32 ? 8.734 6.059 -4.059 1 98.44 32 ALA B CA 1
ATOM 1428 C C . ALA B 1 32 ? 7.48 5.191 -4.145 1 98.44 32 ALA B C 1
ATOM 1430 O O . ALA B 1 32 ? 7.496 4.023 -3.754 1 98.44 32 ALA B O 1
ATOM 1431 N N . PHE B 1 33 ? 6.434 5.738 -4.645 1 98.75 33 PHE B N 1
ATOM 1432 C CA . PHE B 1 33 ? 5.207 4.961 -4.781 1 98.75 33 PHE B CA 1
ATOM 1433 C C . PHE B 1 33 ? 5.402 3.811 -5.766 1 98.75 33 PHE B C 1
ATOM 1435 O O . PHE B 1 33 ? 4.844 2.729 -5.582 1 98.75 33 PHE B O 1
ATOM 1442 N N . CYS B 1 34 ? 6.094 4.098 -6.867 1 98.81 34 CYS B N 1
ATOM 1443 C CA . CYS B 1 34 ? 6.383 3.039 -7.832 1 98.81 34 CYS B CA 1
ATOM 1444 C C . CYS B 1 34 ? 7.031 1.842 -7.145 1 98.81 34 CYS B C 1
ATOM 1446 O O . CYS B 1 34 ? 6.641 0.698 -7.387 1 98.81 34 CYS B O 1
ATOM 1448 N N . VAL B 1 35 ? 8 2.107 -6.312 1 98.88 35 VAL B N 1
ATOM 1449 C CA . VAL B 1 35 ? 8.695 1.043 -5.594 1 98.88 35 VAL B CA 1
ATOM 1450 C C . VAL B 1 35 ? 7.723 0.349 -4.641 1 98.88 35 VAL B C 1
ATOM 1452 O O . VAL B 1 35 ? 7.684 -0.882 -4.57 1 98.88 35 VAL B O 1
ATOM 1455 N N . ARG B 1 36 ? 6.895 1.048 -3.904 1 98.75 36 ARG B N 1
ATOM 1456 C CA . ARG B 1 36 ? 5.902 0.504 -2.98 1 98.75 36 ARG B CA 1
ATOM 1457 C C . ARG B 1 36 ? 4.922 -0.411 -3.707 1 98.75 36 ARG B C 1
ATOM 1459 O O . ARG B 1 36 ? 4.648 -1.523 -3.25 1 98.75 36 ARG B O 1
ATOM 1466 N N . ALA B 1 37 ? 4.391 0.094 -4.809 1 98.81 37 ALA B N 1
ATOM 1467 C CA . ALA B 1 37 ? 3.422 -0.674 -5.582 1 98.81 37 ALA B CA 1
ATOM 1468 C C . ALA B 1 37 ? 4.07 -1.91 -6.203 1 98.81 37 ALA B C 1
ATOM 1470 O O . ALA B 1 37 ? 3.43 -2.955 -6.332 1 98.81 37 ALA B O 1
ATOM 1471 N N . SER B 1 38 ? 5.336 -1.799 -6.598 1 98.94 38 SER B N 1
ATOM 1472 C CA . SER B 1 38 ? 6.07 -2.955 -7.098 1 98.94 38 SER B CA 1
ATOM 1473 C C . SER B 1 38 ? 6.215 -4.027 -6.023 1 98.94 38 SER B C 1
ATOM 1475 O O . SER B 1 38 ? 6.039 -5.215 -6.297 1 98.94 38 SER B O 1
ATOM 1477 N N . GLN B 1 39 ? 6.543 -3.568 -4.859 1 98.88 39 GLN B N 1
ATOM 1478 C CA . GLN B 1 39 ? 6.641 -4.488 -3.73 1 98.88 39 GLN B CA 1
ATOM 1479 C C . GLN B 1 39 ? 5.316 -5.203 -3.488 1 98.88 39 GLN B C 1
ATOM 1481 O O . GLN B 1 39 ? 5.285 -6.426 -3.316 1 98.88 39 GLN B O 1
ATOM 1486 N N . GLU B 1 40 ? 4.219 -4.5 -3.482 1 98.69 40 GLU B N 1
ATOM 1487 C CA . GLU B 1 40 ? 2.91 -5.105 -3.262 1 98.69 40 GLU B CA 1
ATOM 1488 C C . GLU B 1 40 ? 2.547 -6.062 -4.391 1 98.69 40 GLU B C 1
ATOM 1490 O O . GLU B 1 40 ? 1.938 -7.109 -4.156 1 98.69 40 GLU B O 1
ATOM 1495 N N . THR B 1 41 ? 2.91 -5.684 -5.625 1 98.88 41 THR B N 1
ATOM 1496 C CA . THR B 1 41 ? 2.676 -6.562 -6.766 1 98.88 41 THR B CA 1
ATOM 1497 C C . THR B 1 41 ? 3.35 -7.914 -6.559 1 98.88 41 THR B C 1
ATOM 1499 O O . THR B 1 41 ? 2.727 -8.961 -6.742 1 98.88 41 THR B O 1
ATOM 1502 N N . VAL B 1 42 ? 4.574 -7.875 -6.148 1 98.94 42 VAL B N 1
ATOM 1503 C CA . VAL B 1 42 ? 5.348 -9.094 -5.965 1 98.94 42 VAL B CA 1
ATOM 1504 C C . VAL B 1 42 ? 4.734 -9.938 -4.848 1 98.94 42 VAL B C 1
ATOM 1506 O O . VAL B 1 42 ? 4.535 -11.141 -5.004 1 98.94 42 VAL B O 1
ATOM 1509 N N . GLU B 1 43 ? 4.391 -9.328 -3.76 1 98.75 43 GLU B N 1
ATOM 1510 C CA . GLU B 1 43 ? 3.793 -10.031 -2.627 1 98.75 43 GLU B CA 1
ATOM 1511 C C . GLU B 1 43 ? 2.498 -10.734 -3.031 1 98.75 43 GLU B C 1
ATOM 1513 O O . GLU B 1 43 ? 2.322 -11.922 -2.768 1 98.75 43 GLU B O 1
ATOM 1518 N N . LEU B 1 44 ? 1.639 -10.023 -3.701 1 98.25 44 LEU B N 1
ATOM 1519 C CA . LEU B 1 44 ? 0.346 -10.562 -4.113 1 98.25 44 LEU B CA 1
ATOM 1520 C C . LEU B 1 44 ? 0.522 -11.664 -5.148 1 98.25 44 LEU B C 1
ATOM 1522 O O . LEU B 1 44 ? -0.209 -12.664 -5.129 1 98.25 44 LEU B O 1
ATOM 1526 N N . SER B 1 45 ? 1.467 -11.484 -6.055 1 98.75 45 SER B N 1
ATOM 1527 C CA . SER B 1 45 ? 1.729 -12.484 -7.082 1 98.75 45 SER B CA 1
ATOM 1528 C C . SER B 1 45 ? 2.189 -13.805 -6.465 1 98.75 45 SER B C 1
ATOM 1530 O O . SER B 1 45 ? 1.742 -14.875 -6.875 1 98.75 45 SER B O 1
ATOM 1532 N N . ILE B 1 46 ? 3.068 -13.719 -5.523 1 98.69 46 ILE B N 1
ATOM 1533 C CA . ILE B 1 46 ? 3.574 -14.93 -4.891 1 98.69 46 ILE B CA 1
ATOM 1534 C C . ILE B 1 46 ? 2.467 -15.586 -4.066 1 98.69 46 ILE B C 1
ATOM 1536 O O . ILE B 1 46 ? 2.328 -16.812 -4.066 1 98.69 46 ILE B O 1
ATOM 1540 N N . LYS B 1 47 ? 1.681 -14.828 -3.373 1 97.25 47 LYS B N 1
ATOM 1541 C CA . LYS B 1 47 ? 0.568 -15.375 -2.596 1 97.25 47 LYS B CA 1
ATOM 1542 C C . LYS B 1 47 ? -0.449 -16.062 -3.5 1 97.25 47 LYS B C 1
ATOM 1544 O O . LYS B 1 47 ? -1.025 -17.078 -3.127 1 97.25 47 LYS B O 1
ATOM 1549 N N . LEU B 1 48 ? -0.659 -15.445 -4.656 1 97.25 48 LEU B N 1
ATOM 1550 C CA . LEU B 1 48 ? -1.478 -16.094 -5.676 1 97.25 48 LEU B CA 1
ATOM 1551 C C . LEU B 1 48 ? -0.942 -17.469 -6.008 1 97.25 48 LEU B C 1
ATOM 1553 O O . LEU B 1 48 ? -1.704 -18.438 -6.051 1 97.25 48 LEU B O 1
ATOM 1557 N N . MET B 1 49 ? 0.34 -17.609 -6.258 1 98.06 49 MET B N 1
ATOM 1558 C CA . MET B 1 49 ? 0.959 -18.891 -6.586 1 98.06 49 MET B CA 1
ATOM 1559 C C . MET B 1 49 ? 0.751 -19.891 -5.465 1 98.06 49 MET B C 1
ATOM 1561 O O . MET B 1 49 ? 0.388 -21.047 -5.719 1 98.06 49 MET B O 1
ATOM 1565 N N . LEU B 1 50 ? 0.99 -19.422 -4.262 1 97.12 50 LEU B N 1
ATOM 1566 C CA . LEU B 1 50 ? 0.84 -20.297 -3.1 1 97.12 50 LEU B CA 1
ATOM 1567 C C . LEU B 1 50 ? -0.596 -20.781 -2.977 1 97.12 50 LEU B C 1
ATOM 1569 O O . LEU B 1 50 ? -0.828 -21.969 -2.738 1 97.12 50 LEU B O 1
ATOM 1573 N N . ARG B 1 51 ? -1.54 -19.875 -3.188 1 95.31 51 ARG B N 1
ATOM 1574 C CA . ARG B 1 51 ? -2.947 -20.266 -3.119 1 95.31 51 ARG B CA 1
ATOM 1575 C C . ARG B 1 51 ? -3.279 -21.312 -4.168 1 95.31 51 ARG B C 1
ATOM 1577 O O . ARG B 1 51 ? -4.004 -22.266 -3.885 1 95.31 51 ARG B O 1
ATOM 1584 N N . LEU B 1 52 ? -2.783 -21.156 -5.328 1 96.12 52 LEU B N 1
ATOM 1585 C CA . LEU B 1 52 ? -3.107 -22.031 -6.449 1 96.12 52 LEU B CA 1
ATOM 1586 C C . LEU B 1 52 ? -2.605 -23.453 -6.191 1 96.12 52 LEU B C 1
ATOM 1588 O O . LEU B 1 52 ? -3.213 -24.422 -6.648 1 96.12 52 LEU B O 1
ATOM 1592 N N . VAL B 1 53 ? -1.555 -23.594 -5.438 1 95.12 53 VAL B N 1
ATOM 1593 C CA . VAL B 1 53 ? -0.994 -24.922 -5.234 1 95.12 53 VAL B CA 1
ATOM 1594 C C . VAL B 1 53 ? -1.382 -25.438 -3.852 1 95.12 53 VAL B C 1
ATOM 1596 O O . VAL B 1 53 ? -0.807 -26.422 -3.361 1 95.12 53 VAL B O 1
ATOM 1599 N N . GLY B 1 54 ? -2.207 -24.719 -3.18 1 93.62 54 GLY B N 1
ATOM 1600 C CA . GLY B 1 54 ? -2.844 -25.219 -1.97 1 93.62 54 GLY B CA 1
ATOM 1601 C C . GLY B 1 54 ? -1.974 -25.062 -0.736 1 93.62 54 GLY B C 1
ATOM 1602 O O . GLY B 1 54 ? -2.047 -25.891 0.182 1 93.62 54 GLY B O 1
ATOM 1603 N N . VAL B 1 55 ? -1.132 -24.094 -0.711 1 93.62 55 VAL B N 1
ATOM 1604 C CA . VAL B 1 55 ? -0.239 -23.875 0.424 1 93.62 55 VAL B CA 1
ATOM 1605 C C . VAL B 1 55 ? -0.817 -22.812 1.346 1 93.62 55 VAL B C 1
ATOM 1607 O O . VAL B 1 55 ? -1.2 -21.734 0.889 1 93.62 55 VAL B O 1
ATOM 1610 N N . GLU B 1 56 ? -0.94 -23.109 2.549 1 87.31 56 GLU B N 1
ATOM 1611 C CA . GLU B 1 56 ? -1.265 -22.125 3.57 1 87.31 56 GLU B CA 1
ATOM 1612 C C . GLU B 1 56 ? -0.011 -21.391 4.055 1 87.31 56 GLU B C 1
ATOM 1614 O O . GLU B 1 56 ? 1.074 -21.969 4.086 1 87.31 56 GLU B O 1
ATOM 1619 N N . TYR B 1 57 ? -0.144 -20.203 4.387 1 87.69 57 TYR B N 1
ATOM 1620 C CA . TYR B 1 57 ? 1.005 -19.422 4.828 1 87.69 57 TYR B CA 1
ATOM 1621 C C . TYR B 1 57 ? 0.606 -18.438 5.914 1 87.69 57 TYR B C 1
ATOM 1623 O O . TYR B 1 57 ? -0.533 -17.969 5.945 1 87.69 57 TYR B O 1
ATOM 1631 N N . PRO B 1 58 ? 1.554 -18.25 6.762 1 86.44 58 PRO B N 1
ATOM 1632 C CA . PRO B 1 58 ? 1.314 -17.203 7.77 1 86.44 58 PRO B CA 1
ATOM 1633 C C . PRO B 1 58 ? 1.312 -15.797 7.18 1 86.44 58 PRO B C 1
ATOM 1635 O O . PRO B 1 58 ? 1.664 -15.617 6.012 1 86.44 58 PRO B O 1
ATOM 1638 N N . LYS B 1 59 ? 0.869 -14.938 8.023 1 85.69 59 LYS B N 1
ATOM 1639 C CA . LYS B 1 59 ? 0.964 -13.531 7.625 1 85.69 59 LYS B CA 1
ATOM 1640 C C . LYS B 1 59 ? 2.42 -13.094 7.496 1 85.69 59 LYS B C 1
ATOM 1642 O O . LYS B 1 59 ? 3.203 -13.242 8.438 1 85.69 59 LYS B O 1
ATOM 1647 N N . THR B 1 60 ? 2.807 -12.719 6.34 1 90.5 60 THR B N 1
ATOM 1648 C CA . THR B 1 60 ? 4.16 -12.242 6.07 1 90.5 60 THR B CA 1
ATOM 1649 C C . THR B 1 60 ? 4.172 -11.305 4.867 1 90.5 60 THR B C 1
ATOM 1651 O O . THR B 1 60 ? 3.32 -11.414 3.98 1 90.5 60 THR B O 1
ATOM 1654 N N . HIS B 1 61 ? 5.184 -10.453 4.91 1 93.56 61 HIS B N 1
ATOM 1655 C CA . HIS B 1 61 ? 5.371 -9.562 3.773 1 93.56 61 HIS B CA 1
ATOM 1656 C C . HIS B 1 61 ? 6.488 -10.055 2.861 1 93.56 61 HIS B C 1
ATOM 1658 O O . HIS B 1 61 ? 6.785 -9.43 1.839 1 93.56 61 HIS B O 1
ATOM 1664 N N . ASP B 1 62 ? 7.074 -11.156 3.16 1 95.56 62 ASP B N 1
ATOM 1665 C CA . ASP B 1 62 ? 8.039 -11.82 2.291 1 95.56 62 ASP B CA 1
ATOM 1666 C C . ASP B 1 62 ? 7.648 -13.273 2.043 1 95.56 62 ASP B C 1
ATOM 1668 O O . ASP B 1 62 ? 8.281 -14.195 2.572 1 95.56 62 ASP B O 1
ATOM 1672 N N . PRO B 1 63 ? 6.773 -13.492 1.149 1 97.62 63 PRO B N 1
ATOM 1673 C CA . PRO B 1 63 ? 6.281 -14.852 0.922 1 97.62 63 PRO B CA 1
ATOM 1674 C C . PRO B 1 63 ? 7.211 -15.68 0.039 1 97.62 63 PRO B C 1
ATOM 1676 O O . PRO B 1 63 ? 6.988 -16.875 -0.148 1 97.62 63 PRO B O 1
ATOM 1679 N N . GLY B 1 64 ? 8.289 -15.016 -0.493 1 98.12 64 GLY B N 1
ATOM 1680 C CA . GLY B 1 64 ? 9.219 -15.727 -1.351 1 98.12 64 GLY B CA 1
ATOM 1681 C C . GLY B 1 64 ? 9.82 -16.953 -0.69 1 98.12 64 GLY B C 1
ATOM 1682 O O . GLY B 1 64 ? 9.961 -18 -1.325 1 98.12 64 GLY B O 1
ATOM 1683 N N . LYS B 1 65 ? 10.094 -16.891 0.563 1 97 65 LYS B N 1
ATOM 1684 C CA . LYS B 1 65 ? 10.688 -18 1.298 1 97 65 LYS B CA 1
ATOM 1685 C C . LYS B 1 65 ? 9.711 -19.156 1.425 1 97 65 LYS B C 1
ATOM 1687 O O . LYS B 1 65 ? 10.117 -20.328 1.403 1 97 65 LYS B O 1
ATOM 1692 N N . ILE B 1 66 ? 8.523 -18.875 1.624 1 98 66 ILE B N 1
ATOM 1693 C CA . ILE B 1 66 ? 7.488 -19.906 1.739 1 98 66 ILE B CA 1
ATOM 1694 C C . ILE B 1 66 ? 7.324 -20.625 0.401 1 98 66 ILE B C 1
ATOM 1696 O O . ILE B 1 66 ? 7.168 -21.844 0.36 1 98 66 ILE B O 1
ATOM 1700 N N . LEU B 1 67 ? 7.34 -19.812 -0.668 1 98.38 67 LEU B N 1
ATOM 1701 C CA . LEU B 1 67 ? 7.266 -20.422 -1.997 1 98.38 67 LEU B CA 1
ATOM 1702 C C . LEU B 1 67 ? 8.414 -21.391 -2.219 1 98.38 67 LEU B C 1
ATOM 1704 O O . LEU B 1 67 ? 8.203 -22.5 -2.727 1 98.38 67 LEU B O 1
ATOM 1708 N N . ASP B 1 68 ? 9.562 -20.969 -1.82 1 98.31 68 ASP B N 1
ATOM 1709 C CA . ASP B 1 68 ? 10.758 -21.797 -1.971 1 98.31 68 ASP B CA 1
ATOM 1710 C C . ASP B 1 68 ? 10.633 -23.094 -1.182 1 98.31 68 ASP B C 1
ATOM 1712 O O . ASP B 1 68 ? 10.977 -24.172 -1.684 1 98.31 68 ASP B O 1
ATOM 1716 N N . LYS B 1 69 ? 10.125 -23.047 -0 1 97.81 69 LYS B N 1
ATOM 1717 C CA . LYS B 1 69 ? 9.969 -24.203 0.869 1 97.81 69 LYS B CA 1
ATOM 1718 C C . LYS B 1 69 ? 8.953 -25.188 0.296 1 97.81 69 LYS B C 1
ATOM 1720 O O . LYS B 1 69 ? 8.93 -26.359 0.674 1 97.81 69 LYS B O 1
ATOM 1725 N N . ASN B 1 70 ? 8.102 -24.734 -0.573 1 97.94 70 ASN B N 1
ATOM 1726 C CA . ASN B 1 70 ? 7.062 -25.578 -1.149 1 97.94 70 ASN B CA 1
ATOM 1727 C C . ASN B 1 70 ? 7.258 -25.766 -2.652 1 97.94 70 ASN B C 1
ATOM 1729 O O . ASN B 1 70 ? 6.289 -25.969 -3.387 1 97.94 70 ASN B O 1
ATOM 1733 N N . LYS B 1 71 ? 8.469 -25.578 -3.127 1 97.5 71 LYS B N 1
ATOM 1734 C CA . LYS B 1 71 ? 8.758 -25.578 -4.559 1 97.5 71 LYS B CA 1
ATOM 1735 C C . LYS B 1 71 ? 8.383 -26.906 -5.195 1 97.5 71 LYS B C 1
ATOM 1737 O O . LYS B 1 71 ? 8.094 -26.969 -6.395 1 97.5 71 LYS B O 1
ATOM 1742 N N . ASP B 1 72 ? 8.305 -27.969 -4.441 1 97.75 72 ASP B N 1
ATOM 1743 C CA . ASP B 1 72 ? 7.977 -29.297 -4.969 1 97.75 72 ASP B CA 1
ATOM 1744 C C . ASP B 1 72 ? 6.527 -29.344 -5.449 1 97.75 72 ASP B C 1
ATOM 1746 O O . ASP B 1 72 ? 6.156 -30.25 -6.207 1 97.75 72 ASP B O 1
ATOM 1750 N N . LYS B 1 73 ? 5.664 -28.438 -5.016 1 97.44 73 LYS B N 1
ATOM 1751 C CA . LYS B 1 73 ? 4.262 -28.375 -5.43 1 97.44 73 LYS B CA 1
ATOM 1752 C C . LYS B 1 73 ? 4.098 -27.578 -6.715 1 97.44 73 LYS B C 1
ATOM 1754 O O . LYS B 1 73 ? 3.006 -27.516 -7.281 1 97.44 73 LYS B O 1
ATOM 1759 N N . LEU B 1 74 ? 5.141 -26.953 -7.203 1 97.88 74 LEU B N 1
ATOM 1760 C CA . LEU B 1 74 ? 5.098 -26.078 -8.375 1 97.88 74 LEU B CA 1
ATOM 1761 C C . LEU B 1 74 ? 5.449 -26.859 -9.641 1 97.88 74 LEU B C 1
ATOM 1763 O O . LEU B 1 74 ? 6.172 -27.859 -9.578 1 97.88 74 LEU B O 1
ATOM 1767 N N . PRO B 1 75 ? 4.93 -26.469 -10.758 1 97.94 75 PRO B N 1
ATOM 1768 C CA . PRO B 1 75 ? 5.387 -27.078 -12 1 97.94 75 PRO B CA 1
ATOM 1769 C C . PRO B 1 75 ? 6.875 -26.859 -12.266 1 97.94 75 PRO B C 1
ATOM 1771 O O . PRO B 1 75 ? 7.449 -25.875 -11.797 1 97.94 75 PRO B O 1
ATOM 1774 N N . ASP B 1 76 ? 7.449 -27.703 -13.078 1 97.94 76 ASP B N 1
ATOM 1775 C CA . ASP B 1 76 ? 8.891 -27.703 -13.305 1 97.94 76 ASP B CA 1
ATOM 1776 C C . ASP B 1 76 ? 9.367 -26.359 -13.852 1 97.94 76 ASP B C 1
ATOM 1778 O O . ASP B 1 76 ? 10.422 -25.859 -13.445 1 97.94 76 ASP B O 1
ATOM 1782 N N . TRP B 1 77 ? 8.609 -25.766 -14.711 1 98.38 77 TRP B N 1
ATOM 1783 C CA . TRP B 1 77 ? 9.031 -24.516 -15.32 1 98.38 77 TRP B CA 1
ATOM 1784 C C . TRP B 1 77 ? 9.133 -23.406 -14.273 1 98.38 77 TRP B C 1
ATOM 1786 O O . TRP B 1 77 ? 9.984 -22.531 -14.375 1 98.38 77 TRP B O 1
ATOM 1796 N N . LEU B 1 78 ? 8.281 -23.422 -13.297 1 98.69 78 LEU B N 1
ATOM 1797 C CA . LEU B 1 78 ? 8.281 -22.391 -12.266 1 98.69 78 LEU B CA 1
ATOM 1798 C C . LEU B 1 78 ? 9.359 -22.656 -11.227 1 98.69 78 LEU B C 1
ATOM 1800 O O . LEU B 1 78 ? 9.945 -21.719 -10.672 1 98.69 78 LEU B O 1
ATOM 1804 N N . LYS B 1 79 ? 9.727 -23.906 -11.008 1 98.44 79 LYS B N 1
ATOM 1805 C CA . LYS B 1 79 ? 10.82 -24.266 -10.109 1 98.44 79 LYS B CA 1
ATOM 1806 C C . LYS B 1 79 ? 12.133 -23.625 -10.547 1 98.44 79 LYS B C 1
ATOM 1808 O O . LYS B 1 79 ? 12.938 -23.203 -9.719 1 98.44 79 LYS B O 1
ATOM 1813 N N . MET B 1 80 ? 12.25 -23.531 -11.812 1 98.19 80 MET B N 1
ATOM 1814 C CA . MET B 1 80 ? 13.477 -22.984 -12.375 1 98.19 80 MET B CA 1
ATOM 1815 C C . MET B 1 80 ? 13.602 -21.5 -12.086 1 98.19 80 MET B C 1
ATOM 1817 O O . MET B 1 80 ? 14.688 -20.922 -12.164 1 98.19 80 MET B O 1
ATOM 1821 N N . GLU B 1 81 ? 12.508 -20.891 -11.727 1 98.75 81 GLU B N 1
ATOM 1822 C CA . GLU B 1 81 ? 12.461 -19.438 -11.547 1 98.75 81 GLU B CA 1
ATOM 1823 C C . GLU B 1 81 ? 12.516 -19.062 -10.07 1 98.75 81 GLU B C 1
ATOM 1825 O O . GLU B 1 81 ? 12.594 -17.891 -9.727 1 98.75 81 GLU B O 1
ATOM 1830 N N . ILE B 1 82 ? 12.562 -19.984 -9.156 1 98.69 82 ILE B N 1
ATOM 1831 C CA . ILE B 1 82 ? 12.305 -19.781 -7.734 1 98.69 82 ILE B CA 1
ATOM 1832 C C . ILE B 1 82 ? 13.406 -18.906 -7.137 1 98.69 82 ILE B C 1
ATOM 1834 O O . ILE B 1 82 ? 13.125 -17.984 -6.352 1 98.69 82 ILE B O 1
ATOM 1838 N N . ASP B 1 83 ? 14.648 -19.172 -7.516 1 98.56 83 ASP B N 1
ATOM 1839 C CA . ASP B 1 83 ? 15.75 -18.406 -6.953 1 98.56 83 ASP B CA 1
ATOM 1840 C C . ASP B 1 83 ? 15.578 -16.906 -7.242 1 98.56 83 ASP B C 1
ATOM 1842 O O . ASP B 1 83 ? 15.789 -16.078 -6.363 1 98.56 83 ASP B O 1
ATOM 1846 N N . ASN B 1 84 ? 15.188 -16.609 -8.469 1 98.81 84 ASN B N 1
ATOM 1847 C CA . ASN B 1 84 ? 14.969 -15.219 -8.852 1 98.81 84 ASN B CA 1
ATOM 1848 C C . ASN B 1 84 ? 13.773 -14.617 -8.125 1 98.81 84 ASN B C 1
ATOM 1850 O O . ASN B 1 84 ? 13.82 -13.469 -7.691 1 98.81 84 ASN B O 1
ATOM 1854 N N . ILE B 1 85 ? 12.727 -15.375 -8.008 1 98.94 85 ILE B N 1
ATOM 1855 C CA . ILE B 1 85 ? 11.523 -14.914 -7.324 1 98.94 85 ILE B CA 1
ATOM 1856 C C . ILE B 1 85 ? 11.859 -14.578 -5.871 1 98.94 85 ILE B C 1
ATOM 1858 O O . ILE B 1 85 ? 11.477 -13.523 -5.367 1 98.94 85 ILE B O 1
ATOM 1862 N N . VAL B 1 86 ? 12.617 -15.477 -5.227 1 98.81 86 VAL B N 1
ATOM 1863 C CA . VAL B 1 86 ? 12.977 -15.312 -3.82 1 98.81 86 VAL B CA 1
ATOM 1864 C C . VAL B 1 86 ? 13.844 -14.07 -3.646 1 98.81 86 VAL B C 1
ATOM 1866 O O . VAL B 1 86 ? 13.664 -13.305 -2.699 1 98.81 86 VAL B O 1
ATOM 1869 N N . TYR B 1 87 ? 14.758 -13.938 -4.566 1 98.81 87 TYR B N 1
ATOM 1870 C CA . TYR B 1 87 ? 15.625 -12.766 -4.539 1 98.81 87 TYR B CA 1
ATOM 1871 C C . TYR B 1 87 ? 14.82 -11.477 -4.645 1 98.81 87 TYR B C 1
ATOM 1873 O O . TYR B 1 87 ? 14.992 -10.562 -3.84 1 98.81 87 TYR B O 1
ATOM 1881 N N . ILE B 1 88 ? 13.953 -11.352 -5.582 1 98.94 88 ILE B N 1
ATOM 1882 C CA . ILE B 1 88 ? 13.141 -10.164 -5.824 1 98.94 88 ILE B CA 1
ATOM 1883 C C . ILE B 1 88 ? 12.227 -9.906 -4.629 1 98.94 88 ILE B C 1
ATOM 1885 O O . ILE B 1 88 ? 12.078 -8.766 -4.188 1 98.94 88 ILE B O 1
ATOM 1889 N N . SER B 1 89 ? 11.625 -10.977 -4.121 1 98.88 89 SER B N 1
ATOM 1890 C CA . SER B 1 89 ? 10.75 -10.883 -2.959 1 98.88 89 SER B CA 1
ATOM 1891 C C . SER B 1 89 ? 11.484 -10.281 -1.764 1 98.88 89 SER B C 1
ATOM 1893 O O . SER B 1 89 ? 10.984 -9.352 -1.122 1 98.88 89 SER B O 1
ATOM 1895 N N . ARG B 1 90 ? 12.648 -10.797 -1.476 1 98.62 90 ARG B N 1
ATOM 1896 C CA . ARG B 1 90 ? 13.438 -10.344 -0.334 1 98.62 90 ARG B CA 1
ATOM 1897 C C . ARG B 1 90 ? 13.883 -8.898 -0.522 1 98.62 90 ARG B C 1
ATOM 1899 O O . ARG B 1 90 ? 13.773 -8.086 0.399 1 98.62 90 ARG B O 1
ATOM 1906 N N . TRP B 1 91 ? 14.398 -8.617 -1.678 1 98.75 91 TRP B N 1
ATOM 1907 C CA . TRP B 1 91 ? 14.859 -7.266 -1.995 1 98.75 91 TRP B CA 1
ATOM 1908 C C . TRP B 1 91 ? 13.734 -6.25 -1.812 1 98.75 91 TRP B C 1
ATOM 1910 O O . TRP B 1 91 ? 13.891 -5.258 -1.103 1 98.75 91 TRP B O 1
ATOM 1920 N N . LEU B 1 92 ? 12.586 -6.477 -2.375 1 98.75 92 LEU B N 1
ATOM 1921 C CA . LEU B 1 92 ? 11.5 -5.5 -2.357 1 98.75 92 LEU B CA 1
ATOM 1922 C C . LEU B 1 92 ? 10.836 -5.453 -0.985 1 98.75 92 LEU B C 1
ATOM 1924 O O . LEU B 1 92 ? 10.336 -4.402 -0.569 1 98.75 92 LEU B O 1
ATOM 1928 N N . ARG B 1 93 ? 10.883 -6.555 -0.266 1 98.44 93 ARG B N 1
ATOM 1929 C CA . ARG B 1 93 ? 10.414 -6.512 1.117 1 98.44 93 ARG B CA 1
ATOM 1930 C C . ARG B 1 93 ? 11.188 -5.477 1.924 1 98.44 93 ARG B C 1
ATOM 1932 O O . ARG B 1 93 ? 10.609 -4.766 2.75 1 98.44 93 ARG B O 1
ATOM 1939 N N . ALA B 1 94 ? 12.484 -5.469 1.734 1 98.12 94 ALA B N 1
ATOM 1940 C CA . ALA B 1 94 ? 13.336 -4.527 2.465 1 98.12 94 ALA B CA 1
ATOM 1941 C C . ALA B 1 94 ? 12.945 -3.084 2.148 1 98.12 94 ALA B C 1
ATOM 1943 O O . ALA B 1 94 ? 13.203 -2.178 2.947 1 98.12 94 ALA B O 1
ATOM 1944 N N . GLU B 1 95 ? 12.297 -2.838 1.021 1 98.06 95 GLU B N 1
ATOM 1945 C CA . GLU B 1 95 ? 11.945 -1.495 0.57 1 98.06 95 GLU B CA 1
ATOM 1946 C C . GLU B 1 95 ? 10.547 -1.107 1.03 1 98.06 95 GLU B C 1
ATOM 1948 O O . GLU B 1 95 ? 10.109 0.029 0.831 1 98.06 95 GLU B O 1
ATOM 1953 N N . ARG B 1 96 ? 9.828 -2.025 1.656 1 97.44 96 ARG B N 1
ATOM 1954 C CA . ARG B 1 96 ? 8.422 -1.827 1.98 1 97.44 96 ARG B CA 1
ATOM 1955 C C . ARG B 1 96 ? 8.227 -0.575 2.828 1 97.44 96 ARG B C 1
ATOM 1957 O O . ARG B 1 96 ? 7.488 0.335 2.443 1 97.44 96 ARG B O 1
ATOM 1964 N N . GLU B 1 97 ? 8.828 -0.431 3.896 1 96.44 97 GLU B N 1
ATOM 1965 C CA . GLU B 1 97 ? 8.656 0.679 4.828 1 96.44 97 GLU B CA 1
ATOM 1966 C C . GLU B 1 97 ? 9.359 1.938 4.328 1 96.44 97 GLU B C 1
ATOM 1968 O O . GLU B 1 97 ? 8.766 3.02 4.312 1 96.44 97 GLU B O 1
ATOM 1973 N N . PRO B 1 98 ? 10.625 1.793 3.828 1 97 98 PRO B N 1
ATOM 1974 C CA . PRO B 1 98 ? 11.297 2.998 3.34 1 97 98 PRO B CA 1
ATOM 1975 C C . PRO B 1 98 ? 10.547 3.672 2.193 1 97 98 PRO B C 1
ATOM 1977 O O . PRO B 1 98 ? 10.57 4.898 2.072 1 97 98 PRO B O 1
ATOM 1980 N N . SER B 1 99 ? 9.891 2.896 1.37 1 97.88 99 SER B N 1
ATOM 1981 C CA . SER B 1 99 ? 9.195 3.477 0.222 1 97.88 99 SER B CA 1
ATOM 1982 C C . SER B 1 99 ? 7.957 4.25 0.655 1 97.88 99 SER B C 1
ATOM 1984 O O . SER B 1 99 ? 7.445 5.082 -0.095 1 97.88 99 SER B O 1
ATOM 1986 N N . MET B 1 100 ? 7.453 3.992 1.824 1 96.44 100 MET B N 1
ATOM 1987 C CA . MET B 1 100 ? 6.277 4.699 2.322 1 96.44 100 MET B CA 1
ATOM 1988 C C . MET B 1 100 ? 6.676 5.828 3.266 1 96.44 100 MET B C 1
ATOM 1990 O O . MET B 1 100 ? 6.133 6.93 3.189 1 96.44 100 MET B O 1
ATOM 1994 N N . TYR B 1 101 ? 7.746 5.531 4.086 1 95.25 101 TYR B N 1
ATOM 1995 C CA . TYR B 1 101 ? 7.965 6.43 5.215 1 95.25 101 TYR B CA 1
ATOM 1996 C C . TYR B 1 101 ? 9.305 7.148 5.086 1 95.25 101 TYR B C 1
ATOM 1998 O O . TYR B 1 101 ? 9.578 8.094 5.832 1 95.25 101 TYR B O 1
ATOM 2006 N N . GLY B 1 102 ? 10.07 6.73 4.191 1 95 102 GLY B N 1
ATOM 2007 C CA . GLY B 1 102 ? 11.414 7.273 4.102 1 95 102 GLY B CA 1
ATOM 2008 C C . GLY B 1 102 ? 12.375 6.664 5.109 1 95 102 GLY B C 1
ATOM 2009 O O . GLY B 1 102 ? 12.156 5.551 5.59 1 95 102 GLY B O 1
ATOM 2010 N N . ASP B 1 103 ? 13.484 7.262 5.215 1 92.56 103 ASP B N 1
ATOM 2011 C CA . ASP B 1 103 ? 14.484 6.91 6.215 1 92.56 103 ASP B CA 1
ATOM 2012 C C . ASP B 1 103 ? 14.492 7.91 7.367 1 92.56 103 ASP B C 1
ATOM 2014 O O . ASP B 1 103 ? 15.164 8.938 7.301 1 92.56 103 ASP B O 1
ATOM 2018 N N . GLU B 1 104 ? 13.82 7.559 8.406 1 83.19 104 GLU B N 1
ATOM 2019 C CA . GLU B 1 104 ? 13.625 8.484 9.523 1 83.19 104 GLU B CA 1
ATOM 2020 C C . GLU B 1 104 ? 14.945 8.789 10.219 1 83.19 104 GLU B C 1
ATOM 2022 O O . GLU B 1 104 ? 15.141 9.898 10.727 1 83.19 104 GLU B O 1
ATOM 2027 N N . ILE B 1 105 ? 15.805 7.824 10.242 1 85.12 105 ILE B N 1
ATOM 2028 C CA . ILE B 1 105 ? 17.094 7.996 10.906 1 85.12 105 ILE B CA 1
ATOM 2029 C C . ILE B 1 105 ? 17.922 9.031 10.156 1 85.12 105 ILE B C 1
ATOM 2031 O O . ILE B 1 105 ? 18.484 9.953 10.766 1 85.12 105 ILE B O 1
ATOM 2035 N N . GLU B 1 106 ? 17.969 9 8.875 1 89.31 106 GLU B N 1
ATOM 2036 C CA . GLU B 1 106 ? 18.75 9.914 8.055 1 89.31 106 GLU B CA 1
ATOM 2037 C C . GLU B 1 106 ? 17.953 11.172 7.723 1 89.31 106 GLU B C 1
ATOM 2039 O O . GLU B 1 106 ? 18.5 12.125 7.152 1 89.31 106 GLU B O 1
ATOM 2044 N N . GLY B 1 107 ? 16.703 11.148 8.07 1 87.81 107 GLY B N 1
ATOM 2045 C CA . GLY B 1 107 ? 15.852 12.305 7.797 1 87.81 107 GLY B CA 1
ATOM 2046 C C . GLY B 1 107 ? 15.523 12.469 6.324 1 87.81 107 GLY B C 1
ATOM 2047 O O . GLY B 1 107 ? 15.375 13.594 5.84 1 87.81 107 GLY B O 1
ATOM 2048 N N . LEU B 1 108 ? 15.508 11.359 5.562 1 93.19 108 LEU B N 1
ATOM 2049 C CA . LEU B 1 108 ? 15.203 11.391 4.137 1 93.19 108 LEU B CA 1
ATOM 2050 C C . LEU B 1 108 ? 13.781 10.922 3.873 1 93.19 108 LEU B C 1
ATOM 2052 O O . LEU B 1 108 ? 13.352 9.891 4.398 1 93.19 108 LEU B O 1
ATOM 2056 N N . SER B 1 109 ? 13.078 11.766 3.139 1 94 109 SER B N 1
ATOM 2057 C CA . SER B 1 109 ? 11.727 11.391 2.738 1 94 109 SER B CA 1
ATOM 2058 C C . SER B 1 109 ? 11.75 10.297 1.681 1 94 109 SER B C 1
ATOM 2060 O O . SER B 1 109 ? 12.781 10.039 1.062 1 94 109 SER B O 1
ATOM 2062 N N . PRO B 1 110 ? 10.586 9.625 1.473 1 94.44 110 PRO B N 1
ATOM 2063 C CA . PRO B 1 110 ? 10.531 8.594 0.435 1 94.44 110 PRO B CA 1
ATOM 2064 C C . PRO B 1 110 ? 10.945 9.117 -0.939 1 94.44 110 PRO B C 1
ATOM 2066 O O . PRO B 1 110 ? 11.633 8.422 -1.689 1 94.44 110 PRO B O 1
ATOM 2069 N N . THR B 1 111 ? 10.578 10.312 -1.224 1 91.25 111 THR B N 1
ATOM 2070 C CA . THR B 1 111 ? 10.875 10.906 -2.521 1 91.25 111 THR B CA 1
ATOM 2071 C C . THR B 1 111 ? 12.375 11.055 -2.721 1 91.25 111 THR B C 1
ATOM 2073 O O . THR B 1 111 ? 12.859 11.031 -3.855 1 91.25 111 THR B O 1
ATOM 2076 N N . GLN B 1 112 ? 13.078 11.148 -1.687 1 95.19 112 GLN B N 1
ATOM 2077 C CA . GLN B 1 112 ? 14.516 11.391 -1.748 1 95.19 112 GLN B CA 1
ATOM 2078 C C . GLN B 1 112 ? 15.289 10.078 -1.796 1 95.19 112 GLN B C 1
ATOM 2080 O O . GLN B 1 112 ? 16.484 10.07 -2.084 1 95.19 112 GLN B O 1
ATOM 208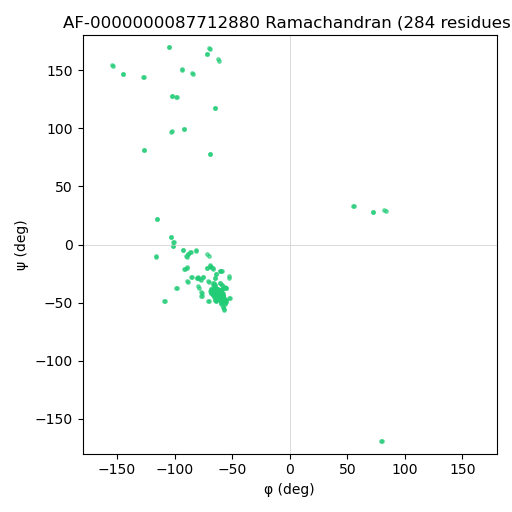5 N N . LEU B 1 113 ? 14.664 9.031 -1.59 1 96.81 113 LEU B N 1
ATOM 2086 C CA . LEU B 1 113 ? 15.367 7.766 -1.434 1 96.81 113 LEU B CA 1
ATOM 2087 C C . LEU B 1 113 ? 15.562 7.078 -2.781 1 96.81 113 LEU B C 1
ATOM 2089 O O . LEU B 1 113 ? 16.422 6.219 -2.928 1 96.81 113 LEU B O 1
ATOM 2093 N N . TYR B 1 114 ? 14.75 7.48 -3.723 1 97.88 114 TYR B N 1
ATOM 2094 C CA . TYR B 1 114 ? 14.711 6.633 -4.91 1 97.88 114 TYR B CA 1
ATOM 2095 C C . TYR B 1 114 ? 14.969 7.449 -6.172 1 97.88 114 TYR B C 1
ATOM 2097 O O . TYR B 1 114 ? 14.516 8.594 -6.277 1 97.88 114 TYR B O 1
ATOM 2105 N N . THR B 1 115 ? 15.656 6.836 -7.109 1 97.5 115 THR B N 1
ATOM 2106 C CA . THR B 1 115 ? 15.883 7.379 -8.445 1 97.5 115 THR B CA 1
ATOM 2107 C C . THR B 1 115 ? 15.008 6.676 -9.477 1 97.5 115 THR B C 1
ATOM 2109 O O . THR B 1 115 ? 14.398 5.641 -9.18 1 97.5 115 THR B O 1
ATOM 2112 N N . GLU B 1 116 ? 15.008 7.25 -10.625 1 98.25 116 GLU B N 1
ATOM 2113 C CA . GLU B 1 116 ? 14.258 6.637 -11.719 1 98.25 116 GLU B CA 1
ATOM 2114 C C . GLU B 1 116 ? 14.781 5.238 -12.023 1 98.25 116 GLU B C 1
ATOM 2116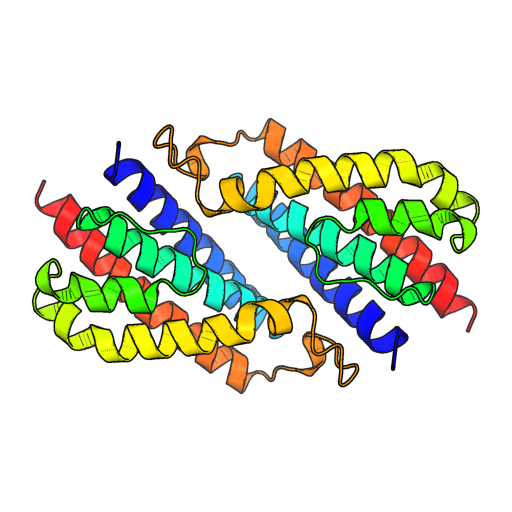 O O . GLU B 1 116 ? 14 4.312 -12.242 1 98.25 116 GLU B O 1
ATOM 2121 N N . SER B 1 117 ? 16.078 5.082 -12.039 1 98.44 117 SER B N 1
ATOM 2122 C CA . SER B 1 117 ? 16.688 3.797 -12.375 1 98.44 117 SER B CA 1
ATOM 2123 C C . SER B 1 117 ? 16.328 2.736 -11.336 1 98.44 117 SER B C 1
ATOM 2125 O O . SER B 1 117 ? 16.078 1.582 -11.68 1 98.44 117 SER B O 1
ATOM 2127 N N . TYR B 1 118 ? 16.312 3.084 -10.086 1 98.56 118 TYR B N 1
ATOM 2128 C CA . TYR B 1 118 ? 15.953 2.156 -9.016 1 98.56 118 TYR B CA 1
ATOM 2129 C C . TYR B 1 118 ? 14.508 1.704 -9.164 1 98.56 118 TYR B C 1
ATOM 2131 O O . TYR B 1 118 ? 14.203 0.517 -9.016 1 98.56 118 TYR B O 1
ATOM 2139 N N . CYS B 1 119 ? 13.672 2.68 -9.477 1 98.19 119 CYS B N 1
ATOM 2140 C CA . CYS B 1 119 ? 12.258 2.402 -9.68 1 98.19 119 CYS B CA 1
ATOM 2141 C C . CYS B 1 119 ? 12.047 1.457 -10.852 1 98.19 119 CYS B C 1
ATOM 2143 O O . CYS B 1 119 ? 11.234 0.538 -10.781 1 98.19 119 CYS B O 1
ATOM 2145 N N . LYS B 1 120 ? 12.734 1.7 -11.914 1 98.81 120 LYS B N 1
ATOM 2146 C CA . LYS B 1 120 ? 12.625 0.846 -13.094 1 98.81 120 LYS B CA 1
ATOM 2147 C C . LYS B 1 120 ? 13.016 -0.593 -12.773 1 98.81 120 LYS B C 1
ATOM 2149 O O . LYS B 1 120 ? 12.367 -1.537 -13.234 1 98.81 120 LYS B O 1
ATOM 2154 N N . LYS B 1 121 ? 14.055 -0.768 -12 1 98.81 121 LYS B N 1
ATOM 2155 C CA . LYS B 1 121 ? 14.469 -2.104 -11.586 1 98.81 121 LYS B CA 1
ATOM 2156 C C . LYS B 1 121 ? 13.398 -2.781 -10.742 1 98.81 121 LYS B C 1
ATOM 2158 O O . LYS B 1 121 ? 13.125 -3.971 -10.914 1 98.81 121 LYS B O 1
ATOM 2163 N N . ALA B 1 122 ? 12.82 -2.02 -9.797 1 98.94 122 ALA B N 1
ATOM 2164 C CA . ALA B 1 122 ? 11.75 -2.553 -8.961 1 98.94 122 ALA B CA 1
ATOM 2165 C C . ALA B 1 122 ? 10.562 -2.998 -9.805 1 98.94 122 ALA B C 1
ATOM 2167 O O . ALA B 1 122 ? 10.031 -4.09 -9.609 1 98.94 122 ALA B O 1
ATOM 2168 N N . LEU B 1 123 ? 10.203 -2.137 -10.75 1 98.88 123 LEU B N 1
ATOM 2169 C CA . LEU B 1 123 ? 9.055 -2.416 -11.609 1 98.88 123 LEU B CA 1
ATOM 2170 C C . LEU B 1 123 ? 9.336 -3.615 -12.516 1 98.88 123 LEU B C 1
ATOM 2172 O O . LEU B 1 123 ? 8.438 -4.418 -12.781 1 98.88 123 LEU B O 1
ATOM 2176 N N . GLU B 1 124 ? 10.516 -3.723 -13 1 98.88 124 GLU B N 1
ATOM 2177 C CA . GLU B 1 124 ? 10.906 -4.871 -13.812 1 98.88 124 GLU B CA 1
ATOM 2178 C C . GLU B 1 124 ? 10.805 -6.172 -13.016 1 98.88 124 GLU B C 1
ATOM 2180 O O . GLU B 1 124 ? 10.312 -7.18 -13.531 1 98.88 124 GLU B O 1
ATOM 2185 N N . GLY B 1 125 ? 11.328 -6.16 -11.781 1 98.94 125 GLY B N 1
ATOM 2186 C CA . GLY B 1 125 ? 11.18 -7.316 -10.914 1 98.94 125 GLY B CA 1
ATOM 2187 C C . GLY B 1 125 ? 9.727 -7.684 -10.656 1 98.94 125 GLY B C 1
ATOM 2188 O O . GLY B 1 125 ? 9.367 -8.859 -10.688 1 98.94 125 GLY B O 1
ATOM 2189 N N . ALA B 1 126 ? 8.93 -6.637 -10.445 1 98.94 126 ALA B N 1
ATOM 2190 C CA . ALA B 1 126 ? 7.504 -6.855 -10.203 1 98.94 126 ALA B CA 1
ATOM 2191 C C . ALA B 1 126 ? 6.824 -7.465 -11.422 1 98.94 126 ALA B C 1
ATOM 2193 O O . ALA B 1 126 ? 6.035 -8.406 -11.297 1 98.94 126 ALA B O 1
ATOM 2194 N N . ARG B 1 127 ? 7.137 -6.945 -12.594 1 98.94 127 ARG B N 1
ATOM 2195 C CA . ARG B 1 127 ? 6.566 -7.465 -13.828 1 98.94 127 ARG B CA 1
ATOM 2196 C C . ARG B 1 127 ? 6.961 -8.922 -14.047 1 98.94 127 ARG B C 1
ATOM 2198 O O . ARG B 1 127 ? 6.133 -9.742 -14.438 1 98.94 127 ARG B O 1
ATOM 2205 N N . TYR B 1 128 ? 8.164 -9.227 -13.789 1 98.94 128 TYR B N 1
ATOM 2206 C CA . TYR B 1 128 ? 8.68 -10.586 -13.938 1 98.94 128 TYR B CA 1
ATOM 2207 C C . TYR B 1 128 ? 7.887 -11.562 -13.078 1 98.94 128 TYR B C 1
ATOM 2209 O O . TYR B 1 128 ? 7.391 -12.57 -13.586 1 98.94 128 TYR B O 1
ATOM 2217 N N . VAL B 1 129 ? 7.758 -11.297 -11.797 1 98.94 129 VAL B N 1
ATOM 2218 C CA . VAL B 1 129 ? 7.07 -12.195 -10.867 1 98.94 129 VAL B CA 1
ATOM 2219 C C . VAL B 1 129 ? 5.582 -12.242 -11.203 1 98.94 129 VAL B C 1
ATOM 2221 O O . VAL B 1 129 ? 4.961 -13.305 -11.141 1 98.94 129 VAL B O 1
ATOM 2224 N N . PHE B 1 130 ? 5.008 -11.086 -11.562 1 98.94 130 PHE B N 1
ATOM 2225 C CA . PHE B 1 130 ? 3.602 -11.023 -11.945 1 98.94 130 PHE B CA 1
ATOM 2226 C C . PHE B 1 130 ? 3.322 -11.914 -13.148 1 98.94 130 PHE B C 1
ATOM 2228 O O . PHE B 1 130 ? 2.359 -12.68 -13.148 1 98.94 130 PHE B O 1
ATOM 2235 N N . ASP B 1 131 ? 4.152 -11.789 -14.156 1 98.94 131 ASP B N 1
ATOM 2236 C CA . ASP B 1 131 ? 3.965 -12.57 -15.375 1 98.94 131 ASP B CA 1
ATOM 2237 C C . ASP B 1 131 ? 4.043 -14.062 -15.086 1 98.94 131 ASP B C 1
ATOM 2239 O O . ASP B 1 131 ? 3.305 -14.859 -15.68 1 98.94 131 ASP B O 1
ATOM 2243 N N . LEU B 1 132 ? 4.953 -14.492 -14.234 1 98.94 132 LEU B N 1
ATOM 2244 C CA . LEU B 1 132 ? 5.051 -15.891 -13.836 1 98.94 132 LEU B CA 1
ATOM 2245 C C . LEU B 1 132 ? 3.775 -16.344 -13.133 1 98.94 132 LEU B C 1
ATOM 2247 O O . LEU B 1 132 ? 3.281 -17.438 -13.383 1 98.94 132 LEU B O 1
ATOM 2251 N N . SER B 1 133 ? 3.279 -15.5 -12.227 1 98.75 133 SER B N 1
ATOM 2252 C CA . SER B 1 133 ? 2.061 -15.852 -11.5 1 98.75 133 SER B CA 1
ATOM 2253 C C . SER B 1 133 ? 0.871 -15.961 -12.453 1 98.75 133 SER B C 1
ATOM 2255 O O . SER B 1 133 ? 0.011 -16.828 -12.281 1 98.75 133 SER B O 1
ATOM 2257 N N . LEU B 1 134 ? 0.825 -15.062 -13.414 1 98.56 134 LEU B N 1
ATOM 2258 C CA . LEU B 1 134 ? -0.23 -15.086 -14.422 1 98.56 134 LEU B CA 1
ATOM 2259 C C . LEU B 1 134 ? -0.16 -16.375 -15.242 1 98.56 134 LEU B C 1
ATOM 2261 O O . LEU B 1 134 ? -1.19 -16.984 -15.539 1 98.56 134 LEU B O 1
ATOM 2265 N N . ARG B 1 135 ? 1.017 -16.719 -15.617 1 98.69 135 ARG B N 1
ATOM 2266 C CA . ARG B 1 135 ? 1.209 -17.969 -16.359 1 98.69 135 ARG B CA 1
ATOM 2267 C C . ARG B 1 135 ? 0.715 -19.172 -15.555 1 98.69 135 ARG B C 1
ATOM 2269 O O . ARG B 1 135 ? 0.022 -20.031 -16.094 1 98.69 135 ARG B O 1
ATOM 2276 N N . LEU B 1 136 ? 1.082 -19.219 -14.32 1 98.31 136 LEU B N 1
ATOM 2277 C CA . LEU B 1 136 ? 0.636 -20.312 -13.469 1 98.31 136 LEU B CA 1
ATOM 2278 C C . LEU B 1 136 ? -0.884 -20.328 -13.344 1 98.31 136 LEU B C 1
ATOM 2280 O O . LEU B 1 136 ? -1.508 -21.391 -13.422 1 98.31 136 LEU B O 1
ATOM 2284 N N . PHE B 1 137 ? -1.433 -19.203 -13.148 1 97.88 137 PHE B N 1
ATOM 2285 C CA . PHE B 1 137 ? -2.879 -19.062 -13.023 1 97.88 137 PHE B CA 1
ATOM 2286 C C . PHE B 1 137 ? -3.582 -19.609 -14.258 1 97.88 137 PHE B C 1
ATOM 2288 O O . PHE B 1 137 ? -4.535 -20.391 -14.141 1 97.88 137 PHE B O 1
ATOM 2295 N N . ASN B 1 138 ? -3.076 -19.219 -15.398 1 97.25 138 ASN B N 1
ATOM 2296 C CA . ASN B 1 138 ? -3.68 -19.656 -16.656 1 97.25 138 ASN B CA 1
ATOM 2297 C C . ASN B 1 138 ? -3.539 -21.172 -16.844 1 97.25 138 ASN B C 1
ATOM 2299 O O . ASN B 1 138 ? -4.453 -21.828 -17.344 1 97.25 138 ASN B O 1
ATOM 2303 N N . GLU B 1 139 ? -2.463 -21.719 -16.484 1 95.94 139 GLU B N 1
ATOM 2304 C CA . GLU B 1 139 ? -2.23 -23.156 -16.594 1 95.94 139 GLU B CA 1
ATOM 2305 C C . GLU B 1 139 ? -3.191 -23.953 -15.719 1 95.94 139 GLU B C 1
ATOM 2307 O O . GLU B 1 139 ? -3.727 -24.969 -16.141 1 95.94 139 GLU B O 1
ATOM 2312 N N . ILE B 1 140 ? -3.398 -23.469 -14.555 1 93.12 140 ILE B N 1
ATOM 2313 C CA . ILE B 1 140 ? -4.207 -24.203 -13.594 1 93.12 140 ILE B CA 1
ATOM 2314 C C . ILE B 1 140 ? -5.688 -24.016 -13.906 1 93.12 140 ILE B C 1
ATOM 2316 O O . ILE B 1 140 ? -6.484 -24.953 -13.789 1 93.12 140 ILE B O 1
ATOM 2320 N N . THR B 1 141 ? -6.109 -22.891 -14.32 1 88.94 141 THR B N 1
ATOM 2321 C CA . THR B 1 141 ? -7.523 -22.609 -14.539 1 88.94 141 THR B CA 1
ATOM 2322 C C . THR B 1 141 ? -7.961 -23.062 -15.93 1 88.94 141 THR B C 1
ATOM 2324 O O . THR B 1 141 ? -9.156 -23.234 -16.188 1 88.94 141 THR B O 1
ATOM 2327 N N . SER B 1 142 ? -7.066 -23.094 -16.922 1 84.25 142 SER B N 1
ATOM 2328 C CA . SER B 1 142 ? -7.395 -23.672 -18.234 1 84.25 142 SER B CA 1
ATOM 2329 C C . SER B 1 142 ? -7.551 -25.188 -18.156 1 84.25 142 SER B C 1
ATOM 2331 O O . SER B 1 142 ? -8.203 -25.781 -19 1 84.25 142 SER B O 1
ATOM 2333 N N . GLN B 1 143 ? -6.836 -25.875 -17.297 1 70 143 GLN B N 1
ATOM 2334 C CA . GLN B 1 143 ? -6.938 -27.312 -17.125 1 70 143 GLN B CA 1
ATOM 2335 C C . GLN B 1 143 ? -8.258 -27.703 -16.469 1 70 143 GLN B C 1
ATOM 2337 O O . GLN B 1 143 ? -8.648 -28.875 -16.484 1 70 143 GLN B O 1
ATOM 2342 N N . LYS B 1 144 ? -8.977 -26.797 -15.992 1 56.91 144 LYS B N 1
ATOM 2343 C CA . LYS B 1 144 ? -10.281 -27.172 -15.445 1 56.91 144 LYS B CA 1
ATOM 2344 C C . LYS B 1 144 ? -11.391 -26.875 -16.453 1 56.91 144 LYS B C 1
ATOM 2346 O O . LYS B 1 144 ? -11.328 -25.906 -17.188 1 56.91 144 LYS B O 1
#

Sequence (288 aa):
MNSKDLAEGYLKEASIRMKYAELSLTEDKDFAFCVRASQETVELSIKLMLRLVGVEYPKTHDPGKILDKNKDKLPDWLKMEIDNIVYISRWLRAEREPSMYGDEIEGLSPTQLYTESYCKKALEGARYVFDLSLRLFNEITSQKMNSKDLAEGYLKEASIRMKYAELSLTEDKDFAFCVRASQETVELSIKLMLRLVGVEYPKTHDPGKILDKNKDKLPDWLKMEIDNIVYISRWLRAEREPSMYGDEIEGLSPTQLYTESYCKKALEGARYVFDLSLRLFNEITSQK

InterPro domains:
  IPR007842 HEPN domain [PF05168] (8-132)
  IPR007842 HEPN domain [PS50910] (11-129)